Protein AF-0000000076989583 (afdb_homodimer)

Nearest PDB structures (foldseek):
  3bf4-assembly1_B  TM=9.102E-01  e=9.962E-09  Cupriavidus pinatubonensis JMP134
  2ftr-assembly1_B  TM=7.977E-01  e=2.263E-07  Halalkalibacterium halodurans C-125
  8ozo-assembly1_A  TM=7.013E-01  e=3.769E-04  Populus tremula
  1y0h-assembly1_B  TM=5.991E-01  e=1.168E-04  Mycobacterium tuberculosis
  3bn7-assembly1_A-2  TM=6.061E-01  e=2.240E-04  Caulobacter vibrioides CB15

Sequence (218 aa):
MSIAITMLFRNEADARYDLAYYANTHMSLAQQEWQKYGVTGWSVVKYGPGPDGAEPPFVFGSTVTWAEGSQVQTAFAGPEAARVFADVPNFSNKEPLFLYGEVVRREGVMSIAITMLFRNEADARYDLAYYANTHMSLAQQEWQKYGVTGWSVVKYGPGPDGAEPPFVFGSTVTWAEGSQVQTAFAGPEAARVFADVPNFSNKEPLFLYGEVVRREGV

Foldseek 3Di:
DKKKKKWFAFDDPPKFFDLCCCVPPLVVLVCVQQVVLFWDDKDKAADAADPVRDGDRTGIMMMIMGPDPVSVVVSCPDPSVVVSVVCQVVTIPDGTDIDMDDDPDDDDD/DKKKKKWFAFDDPPKFFDLCCCVPPLVVLVCVQQVVLFWPDKDKAADAADPVRDGDRTGIMMMIMGPDPVSVVVSCPDPSVVVSVVCQVVTIPDGTDIDMDDDPDDDDD

Structure (mmCIF, N/CA/C/O backbone):
data_AF-0000000076989583-model_v1
#
loop_
_entity.id
_entity.type
_entity.pdbx_description
1 polymer 'Uncharacterized protein'
#
loop_
_atom_site.group_PDB
_atom_site.id
_atom_site.type_symbol
_atom_site.label_atom_id
_atom_site.label_alt_id
_atom_site.label_comp_id
_atom_site.label_asym_id
_atom_site.label_entity_id
_atom_site.label_seq_id
_atom_site.pdbx_PDB_ins_code
_atom_site.Cartn_x
_atom_site.Cartn_y
_atom_site.Cartn_z
_atom_site.occupancy
_atom_site.B_iso_or_equiv
_atom_site.auth_seq_id
_atom_site.auth_comp_id
_atom_site.auth_asym_id
_atom_site.auth_atom_id
_atom_site.pdbx_PDB_model_num
ATOM 1 N N . MET A 1 1 ? -12.484 1.854 14.109 1 87.94 1 MET A N 1
ATOM 2 C CA . MET A 1 1 ? -11.938 1.241 12.906 1 87.94 1 MET A CA 1
ATOM 3 C C . MET A 1 1 ? -10.586 1.862 12.547 1 87.94 1 MET A C 1
ATOM 5 O O . MET A 1 1 ? -10.453 3.086 12.523 1 87.94 1 MET A O 1
ATOM 9 N N . SER A 1 2 ? -9.609 0.957 12.234 1 95.5 2 SER A N 1
ATOM 10 C CA . SER A 1 2 ? -8.312 1.515 11.883 1 95.5 2 SER A C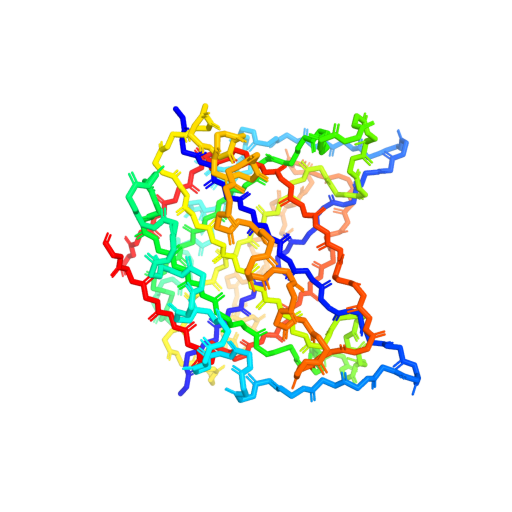A 1
ATOM 11 C C . SER A 1 2 ? -8.297 2.035 10.453 1 95.5 2 SER A C 1
ATOM 13 O O . SER A 1 2 ? -9.039 1.541 9.602 1 95.5 2 SER A O 1
ATOM 15 N N . ILE A 1 3 ? -7.555 3.074 10.242 1 97.31 3 ILE A N 1
ATOM 16 C CA . ILE A 1 3 ? -7.473 3.719 8.93 1 97.31 3 ILE A CA 1
ATOM 17 C C . ILE A 1 3 ? -6.039 3.66 8.422 1 97.31 3 ILE A C 1
ATOM 19 O O . ILE A 1 3 ? -5.086 3.713 9.203 1 97.31 3 ILE A O 1
ATOM 23 N N . ALA A 1 4 ? -5.941 3.504 7.152 1 98.19 4 ALA A N 1
ATOM 24 C CA . ALA A 1 4 ? -4.66 3.635 6.465 1 98.19 4 ALA A CA 1
ATOM 25 C C . ALA A 1 4 ? -4.73 4.688 5.363 1 98.19 4 ALA A C 1
ATOM 27 O O . ALA A 1 4 ? -5.672 4.699 4.566 1 98.19 4 ALA A O 1
ATOM 28 N N . ILE A 1 5 ? -3.775 5.605 5.352 1 97.88 5 ILE A N 1
ATOM 29 C CA . ILE A 1 5 ? -3.594 6.535 4.242 1 97.88 5 ILE A CA 1
ATOM 30 C C . ILE A 1 5 ? -2.393 6.109 3.4 1 97.88 5 ILE A C 1
ATOM 32 O O . ILE A 1 5 ? -1.264 6.07 3.895 1 97.88 5 ILE A O 1
ATOM 36 N N . THR A 1 6 ? -2.662 5.762 2.193 1 98.81 6 THR A N 1
ATOM 37 C CA . THR A 1 6 ? -1.632 5.371 1.237 1 98.81 6 THR A CA 1
ATOM 38 C C . THR A 1 6 ? -1.308 6.527 0.292 1 98.81 6 THR A C 1
ATOM 40 O O . THR A 1 6 ? -2.213 7.156 -0.259 1 98.81 6 THR A O 1
ATOM 43 N N . MET A 1 7 ? -0.011 6.84 0.197 1 98.69 7 MET A N 1
ATOM 44 C CA . MET A 1 7 ? 0.494 7.828 -0.752 1 98.69 7 MET A CA 1
ATOM 45 C C . MET A 1 7 ? 1.299 7.156 -1.86 1 98.69 7 MET A C 1
ATOM 47 O O . MET A 1 7 ? 2.234 6.406 -1.585 1 98.69 7 MET A O 1
ATOM 51 N N . LEU A 1 8 ? 0.887 7.402 -3.113 1 98.88 8 LEU A N 1
ATOM 52 C CA . LEU A 1 8 ? 1.589 6.852 -4.266 1 98.88 8 LEU A CA 1
ATOM 53 C C . LEU A 1 8 ? 2.215 7.965 -5.105 1 98.88 8 LEU A C 1
ATOM 55 O O . LEU A 1 8 ? 1.525 8.898 -5.52 1 98.88 8 LEU A O 1
ATOM 59 N N . PHE A 1 9 ? 3.479 7.906 -5.344 1 98.88 9 PHE A N 1
ATOM 60 C CA . PHE A 1 9 ? 4.223 8.914 -6.086 1 98.88 9 PHE A CA 1
ATOM 61 C C . PHE A 1 9 ? 4.457 8.469 -7.527 1 98.88 9 PHE A C 1
ATOM 63 O O . PHE A 1 9 ? 5.145 7.473 -7.77 1 98.88 9 PHE A O 1
ATOM 70 N N . ARG A 1 10 ? 3.914 9.219 -8.422 1 98.75 10 ARG A N 1
ATOM 71 C CA . ARG A 1 10 ? 3.809 8.812 -9.812 1 98.75 10 ARG A CA 1
ATOM 72 C C . ARG A 1 10 ? 5.172 8.836 -10.5 1 98.75 10 ARG A C 1
ATOM 74 O O . ARG A 1 10 ? 6.012 9.688 -10.188 1 98.75 10 ARG A O 1
ATOM 81 N N . ASN A 1 11 ? 5.316 7.93 -11.469 1 98.5 11 ASN A N 1
ATOM 82 C CA . ASN A 1 11 ? 6.477 7.891 -12.352 1 98.5 11 ASN A CA 1
ATOM 83 C C . ASN A 1 11 ? 6.285 8.781 -13.578 1 98.5 11 ASN A C 1
ATOM 85 O O . ASN A 1 11 ? 5.887 8.305 -14.641 1 98.5 11 ASN A O 1
ATOM 89 N N . GLU A 1 12 ? 6.516 10.047 -13.359 1 97.88 12 GLU A N 1
ATOM 90 C CA . GLU A 1 12 ? 6.359 11.039 -14.414 1 97.88 12 GLU A CA 1
ATOM 91 C C . GLU A 1 12 ? 7.711 11.578 -14.867 1 97.88 12 GLU A C 1
ATOM 93 O O . GLU A 1 12 ? 8.648 11.656 -14.07 1 97.88 12 GLU A O 1
ATOM 98 N N . ALA A 1 13 ? 7.82 11.984 -16.109 1 96.88 13 ALA A N 1
ATOM 99 C CA . ALA A 1 13 ? 9.086 12.359 -16.734 1 96.88 13 ALA A CA 1
ATOM 100 C C . ALA A 1 13 ? 9.734 13.531 -16.016 1 96.88 13 ALA A C 1
ATOM 102 O O . ALA A 1 13 ? 10.961 13.594 -15.891 1 96.88 13 ALA A O 1
ATOM 103 N N . ASP A 1 14 ? 8.984 14.438 -15.445 1 97.81 14 ASP A N 1
ATOM 104 C CA . ASP A 1 14 ? 9.539 15.648 -14.836 1 97.81 14 ASP A CA 1
ATOM 105 C C . ASP A 1 14 ? 9.492 15.562 -13.312 1 97.81 14 ASP A C 1
ATOM 107 O O . ASP A 1 14 ? 9.758 16.547 -12.625 1 97.81 14 ASP A O 1
ATOM 111 N N . ALA A 1 15 ? 9.203 14.391 -12.773 1 98.38 15 ALA A N 1
ATOM 112 C CA . ALA A 1 15 ? 9.117 14.234 -11.328 1 98.38 15 ALA A CA 1
ATOM 113 C C . ALA A 1 15 ? 10.508 14.125 -10.711 1 98.38 15 ALA A C 1
ATOM 115 O O . ALA A 1 15 ? 11.391 13.469 -11.266 1 98.38 15 ALA A O 1
ATOM 116 N N . ARG A 1 16 ? 10.727 14.789 -9.641 1 98.31 16 ARG A N 1
ATOM 117 C CA . ARG A 1 16 ? 11.938 14.727 -8.82 1 98.31 16 ARG A CA 1
ATOM 118 C C . ARG A 1 16 ? 11.602 14.305 -7.395 1 98.31 16 ARG A C 1
ATOM 120 O O . ARG A 1 16 ? 10.82 14.977 -6.715 1 98.31 16 ARG A O 1
ATO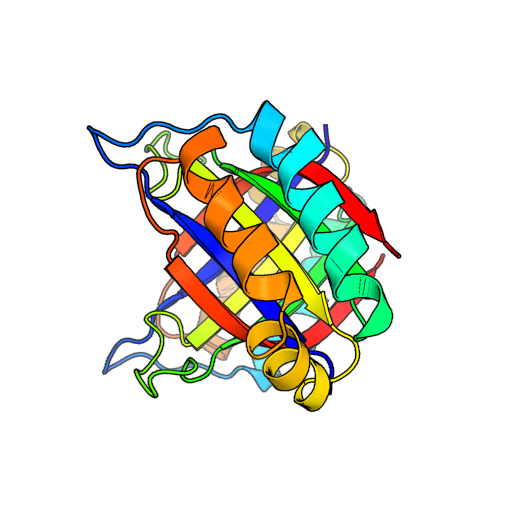M 127 N N . TYR A 1 17 ? 12.25 13.195 -7.008 1 98.81 17 TYR A N 1
ATOM 128 C CA . TYR A 1 17 ? 12.016 12.68 -5.664 1 98.81 17 TYR A CA 1
ATOM 129 C C . TYR A 1 17 ? 13.328 12.461 -4.926 1 98.81 17 TYR A C 1
ATOM 131 O O . TYR A 1 17 ? 14.305 11.977 -5.512 1 98.81 17 TYR A O 1
ATOM 139 N N . ASP A 1 18 ? 13.375 12.789 -3.752 1 98.88 18 ASP A N 1
ATOM 140 C CA . ASP A 1 18 ? 14.43 12.391 -2.828 1 98.88 18 ASP A CA 1
ATOM 141 C C . ASP A 1 18 ? 13.922 11.367 -1.82 1 98.88 18 ASP A C 1
ATOM 143 O O . ASP A 1 18 ? 13.531 11.719 -0.706 1 98.88 18 ASP A O 1
ATOM 147 N N . LEU A 1 19 ? 14.008 10.117 -2.176 1 98.81 19 LEU A N 1
ATOM 148 C CA . LEU A 1 19 ? 13.43 9.023 -1.399 1 98.81 19 LEU A CA 1
ATOM 149 C C . LEU A 1 19 ? 14.109 8.898 -0.042 1 98.81 19 LEU A C 1
ATOM 151 O O . LEU A 1 19 ? 13.461 8.617 0.964 1 98.81 19 LEU A O 1
ATOM 155 N N . ALA A 1 20 ? 15.414 9.039 -0.045 1 98.75 20 ALA A N 1
ATOM 156 C CA . ALA A 1 20 ? 16.141 8.961 1.222 1 98.75 20 ALA A CA 1
ATOM 157 C C . ALA A 1 20 ? 15.648 10.023 2.199 1 98.75 20 ALA A C 1
ATOM 159 O O . ALA A 1 20 ?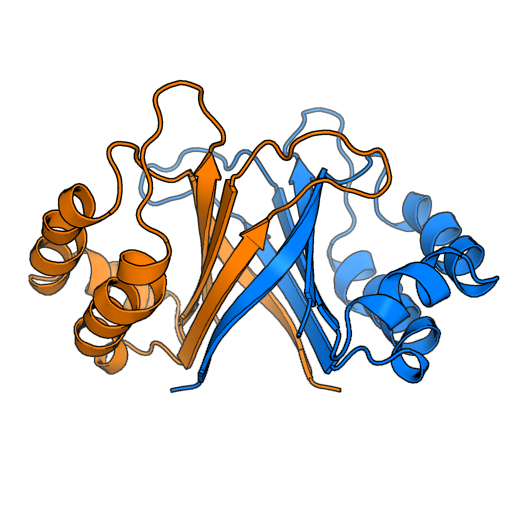 15.422 9.734 3.377 1 98.75 20 ALA A O 1
ATOM 160 N N . TYR A 1 21 ? 15.469 11.273 1.739 1 98.94 21 TYR A N 1
ATOM 161 C CA . TYR A 1 21 ? 14.93 12.336 2.586 1 98.94 21 TYR A CA 1
ATOM 162 C C . TYR A 1 21 ? 13.523 12.008 3.051 1 98.94 21 TYR A C 1
ATOM 164 O O . TYR A 1 21 ? 13.18 12.195 4.219 1 98.94 21 TYR A O 1
ATOM 172 N N . TYR A 1 22 ? 12.711 11.539 2.104 1 98.94 22 TYR A N 1
ATOM 173 C CA . TYR A 1 22 ? 11.336 11.188 2.445 1 98.94 22 TYR A CA 1
ATOM 174 C C . TYR A 1 22 ? 11.305 10.156 3.572 1 98.94 22 TYR A C 1
ATOM 176 O O . TYR A 1 22 ? 10.656 10.375 4.598 1 98.94 22 TYR A O 1
ATOM 184 N N . ALA A 1 23 ? 12.039 9.078 3.465 1 98.75 23 ALA A N 1
ATOM 185 C CA . ALA A 1 23 ? 11.977 7.934 4.371 1 98.75 23 ALA A CA 1
ATOM 186 C C . ALA A 1 23 ? 12.617 8.266 5.715 1 98.75 23 ALA A C 1
ATOM 188 O O . ALA A 1 23 ? 12.117 7.855 6.766 1 98.75 23 ALA A O 1
ATOM 189 N N . ASN A 1 24 ? 13.703 9.023 5.652 1 98.5 24 ASN A N 1
ATOM 190 C CA . ASN A 1 24 ? 14.5 9.164 6.867 1 98.5 24 ASN A CA 1
ATOM 191 C C . ASN A 1 24 ? 14.18 10.469 7.598 1 98.5 24 ASN A C 1
ATOM 193 O O . ASN A 1 24 ? 14.492 10.609 8.781 1 98.5 24 ASN A O 1
ATOM 197 N N . THR A 1 25 ? 13.57 11.469 6.922 1 98.69 25 THR A N 1
ATOM 198 C CA . THR A 1 25 ? 13.32 12.766 7.539 1 98.69 25 THR A CA 1
ATOM 199 C C . THR A 1 25 ? 11.836 13.094 7.527 1 98.69 25 THR A C 1
ATOM 201 O O . THR A 1 25 ? 11.234 13.305 8.586 1 98.69 25 THR A O 1
ATOM 204 N N . HIS A 1 26 ? 11.195 13.117 6.344 1 98.69 26 HIS A N 1
ATOM 205 C CA . HIS A 1 26 ? 9.805 13.547 6.23 1 98.69 26 HIS A CA 1
ATOM 206 C C . HIS A 1 26 ? 8.883 12.641 7.035 1 98.69 26 HIS A C 1
ATOM 208 O O . HIS A 1 26 ? 8.016 13.125 7.766 1 98.69 26 HIS A O 1
ATOM 214 N N . MET A 1 27 ? 9.094 11.312 6.902 1 98.44 27 MET A N 1
ATOM 215 C CA . MET A 1 27 ? 8.211 10.391 7.605 1 98.44 27 MET A CA 1
ATOM 216 C C . MET A 1 27 ? 8.422 10.469 9.109 1 98.44 27 MET A C 1
ATOM 218 O O . MET A 1 27 ? 7.48 10.312 9.891 1 98.44 27 MET A O 1
ATOM 222 N N . SER A 1 28 ? 9.656 10.703 9.547 1 97.81 28 SER A N 1
ATOM 223 C CA . SER A 1 28 ? 9.922 10.922 10.969 1 97.81 28 SER A CA 1
ATOM 224 C C . SER A 1 28 ? 9.242 12.195 11.461 1 97.81 28 SER A C 1
ATOM 226 O O . SER A 1 28 ? 8.695 12.227 12.57 1 97.81 28 SER A O 1
ATOM 228 N N . LEU A 1 29 ? 9.289 13.234 10.711 1 98 29 LEU A N 1
ATOM 229 C CA . LEU A 1 29 ? 8.586 14.477 11.016 1 98 29 LEU A CA 1
ATOM 230 C C . LEU A 1 29 ? 7.09 14.234 11.156 1 98 29 LEU A C 1
ATOM 232 O O . LEU A 1 29 ? 6.473 14.664 12.133 1 98 29 LEU A O 1
ATOM 236 N N . ALA A 1 30 ? 6.453 13.523 10.172 1 97.5 30 ALA A N 1
ATOM 237 C CA . ALA A 1 30 ? 5.023 13.227 10.203 1 97.5 30 ALA A CA 1
ATOM 238 C C . ALA A 1 30 ? 4.656 12.438 11.461 1 97.5 30 ALA A C 1
ATOM 240 O O . ALA A 1 30 ? 3.67 12.758 12.125 1 97.5 30 ALA A O 1
ATOM 241 N N . GLN A 1 31 ? 5.473 11.43 11.75 1 97 31 GLN A N 1
ATOM 242 C CA . GLN A 1 31 ? 5.242 10.641 12.953 1 97 31 GLN A CA 1
ATOM 243 C C . GLN A 1 31 ? 5.281 11.523 14.203 1 97 31 GLN A C 1
ATOM 245 O O . GLN A 1 31 ? 4.387 11.445 15.047 1 97 31 GLN A O 1
ATOM 250 N N . GLN A 1 32 ? 6.289 12.32 14.344 1 96.25 32 GLN A N 1
ATOM 251 C CA . GLN A 1 32 ? 6.449 13.188 15.508 1 96.25 32 GLN A CA 1
ATOM 252 C C . GLN A 1 32 ? 5.234 14.094 15.688 1 96.25 32 GLN A C 1
ATOM 254 O O . GLN A 1 32 ? 4.762 14.289 16.812 1 96.25 32 GLN A O 1
ATOM 259 N N . GLU A 1 33 ? 4.727 14.609 14.641 1 95.81 33 GLU A N 1
ATOM 260 C CA . GLU A 1 33 ? 3.631 15.578 14.695 1 95.81 33 GLU A CA 1
ATOM 261 C C . GLU A 1 33 ? 2.295 14.883 14.93 1 95.81 33 GLU A C 1
ATOM 263 O O . GLU A 1 33 ? 1.413 15.422 15.594 1 95.81 33 GLU A O 1
ATOM 268 N N . TRP A 1 34 ? 2.158 13.609 14.461 1 96 34 TRP A N 1
ATOM 269 C CA . TRP A 1 34 ? 0.808 13.062 14.391 1 96 34 TRP A CA 1
ATOM 270 C C . TRP A 1 34 ? 0.66 11.852 15.305 1 96 34 TRP A C 1
ATOM 272 O O . TRP A 1 34 ? -0.441 11.32 15.469 1 96 34 TRP A O 1
ATOM 282 N N . GLN A 1 35 ? 1.676 11.391 15.922 1 95.75 35 GLN A N 1
ATOM 283 C CA . GLN A 1 35 ? 1.573 10.234 16.797 1 95.75 35 GLN A CA 1
ATOM 284 C C . GLN A 1 35 ? 0.55 10.469 17.906 1 95.75 35 GLN A C 1
ATOM 286 O O . GLN A 1 35 ? -0.153 9.547 18.328 1 95.75 35 GLN A O 1
ATOM 291 N N . LYS A 1 36 ? 0.449 11.641 18.422 1 95.25 36 LYS A N 1
ATOM 292 C CA . LYS A 1 36 ? -0.489 11.969 19.484 1 95.25 36 LYS A CA 1
ATOM 293 C C . LYS A 1 36 ? -1.933 11.789 19.031 1 95.25 36 LYS A C 1
ATOM 295 O O . LYS A 1 36 ? -2.85 11.734 19.844 1 95.25 36 LYS A O 1
ATOM 300 N N . TYR A 1 37 ? -2.152 11.758 17.75 1 95.19 37 TYR A N 1
ATOM 301 C CA . TYR A 1 37 ? -3.49 11.562 17.203 1 95.19 37 TYR A CA 1
ATOM 302 C C . TYR A 1 37 ? -3.736 10.102 16.859 1 95.19 37 TYR A C 1
ATOM 304 O O . TYR A 1 37 ? -4.738 9.773 16.219 1 95.19 37 TYR A O 1
ATOM 312 N N . GLY A 1 38 ? -2.758 9.258 17.156 1 96.12 38 GLY A N 1
ATOM 313 C CA . GLY A 1 38 ? -3.068 7.84 17.078 1 96.12 38 GLY A CA 1
ATOM 314 C C . GLY A 1 38 ? -2.379 7.141 15.93 1 96.12 38 GLY A C 1
ATOM 315 O O . GLY A 1 38 ? -2.838 6.094 15.461 1 96.12 38 GLY A O 1
ATOM 316 N N . VAL A 1 39 ? -1.345 7.695 15.344 1 97.25 39 VAL A N 1
ATOM 317 C CA . VAL A 1 39 ? -0.538 6.949 14.383 1 97.25 39 VAL A CA 1
ATOM 318 C C . VAL A 1 39 ? 0.032 5.695 15.047 1 97.25 39 VAL A C 1
ATOM 320 O O . VAL A 1 39 ? 0.632 5.777 16.125 1 97.25 39 VAL A O 1
ATOM 323 N N . THR A 1 40 ? -0.156 4.559 14.367 1 97.31 40 THR A N 1
ATOM 324 C CA . THR A 1 40 ? 0.296 3.307 14.961 1 97.31 40 THR A CA 1
ATOM 325 C C . THR A 1 40 ? 1.458 2.717 14.164 1 97.31 40 THR A C 1
ATOM 327 O O . THR A 1 40 ? 2.115 1.778 14.617 1 97.31 40 THR A O 1
ATOM 330 N N . GLY A 1 41 ? 1.785 3.24 12.961 1 97.44 41 GLY A N 1
ATOM 331 C CA . GLY A 1 41 ? 2.908 2.777 12.164 1 97.44 41 GLY A CA 1
ATOM 332 C C . GLY A 1 41 ? 2.906 3.334 10.75 1 97.44 41 GLY A C 1
ATOM 333 O O . GLY A 1 41 ? 1.937 3.969 10.336 1 97.44 41 GLY A O 1
ATOM 334 N N . TRP A 1 42 ? 4.043 3.125 10.102 1 98.5 42 TRP A N 1
ATOM 335 C CA . TRP A 1 42 ? 4.16 3.559 8.711 1 98.5 42 TRP A CA 1
ATOM 336 C C . TRP A 1 42 ? 5.25 2.77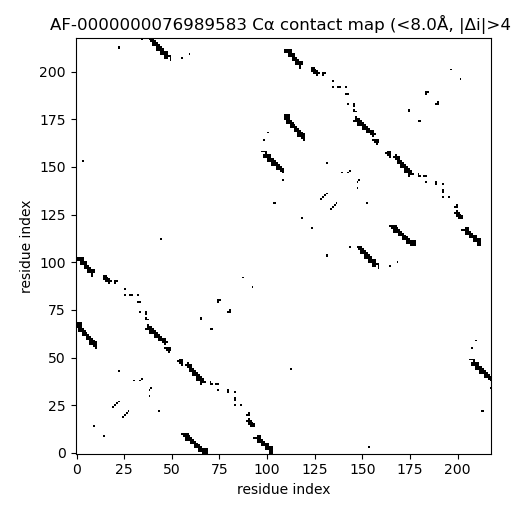 7.988 1 98.5 42 TRP A C 1
ATOM 338 O O . TRP A 1 42 ? 6.066 2.104 8.625 1 98.5 42 TRP A O 1
ATOM 348 N N . SER A 1 43 ? 5.164 2.754 6.668 1 98.69 43 SER A N 1
ATOM 349 C CA . SER A 1 43 ? 6.152 2.092 5.828 1 98.69 43 SER A CA 1
ATOM 350 C C . SER A 1 43 ? 6.402 2.877 4.543 1 98.69 43 SER A C 1
ATOM 352 O O . SER A 1 43 ? 5.574 3.695 4.141 1 98.69 43 SER A O 1
ATOM 354 N N . VAL A 1 44 ? 7.566 2.713 3.945 1 98.88 44 VAL A N 1
ATOM 355 C CA . VAL A 1 44 ? 7.973 3.246 2.65 1 98.88 44 VAL A CA 1
ATOM 356 C C . VAL A 1 44 ? 8.461 2.109 1.756 1 98.88 44 VAL A C 1
ATOM 358 O O . VAL A 1 44 ? 9.32 1.317 2.162 1 98.88 44 VAL A O 1
ATOM 361 N N . VAL A 1 45 ? 7.891 2.055 0.596 1 98.88 45 VAL A N 1
ATOM 362 C CA . VAL A 1 45 ? 8.234 1.02 -0.374 1 98.88 45 VAL A CA 1
ATOM 363 C C . VAL A 1 45 ? 8.711 1.665 -1.673 1 98.88 45 VAL A C 1
ATOM 365 O O . VAL A 1 45 ? 8.023 2.527 -2.232 1 98.88 45 VAL A O 1
ATOM 368 N N . LYS A 1 46 ? 9.938 1.297 -2.115 1 98.81 46 LYS A N 1
ATOM 369 C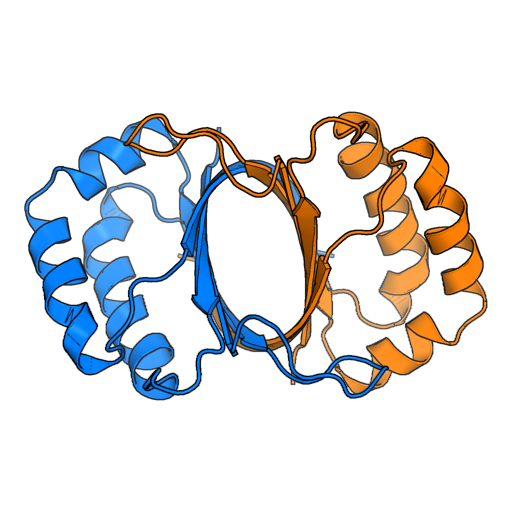 CA . LYS A 1 46 ? 10.438 1.701 -3.426 1 98.81 46 LYS A CA 1
ATOM 370 C C . LYS A 1 46 ? 10.055 0.685 -4.5 1 98.81 46 LYS A C 1
ATOM 372 O O . LYS A 1 46 ? 10.469 -0.476 -4.434 1 98.81 46 LYS A O 1
ATOM 377 N N . TYR A 1 47 ? 9.305 1.192 -5.539 1 98.69 47 TYR A N 1
ATOM 378 C CA . TYR A 1 47 ? 8.852 0.276 -6.578 1 98.69 47 TYR A CA 1
ATOM 379 C C . TYR A 1 47 ? 9.875 0.171 -7.699 1 98.69 47 TYR A C 1
ATOM 381 O O . TYR A 1 47 ? 10.578 1.141 -8.008 1 98.69 47 TYR A O 1
ATOM 389 N N . GLY A 1 48 ? 10.031 -0.999 -8.219 1 97.06 48 GLY A N 1
ATOM 390 C CA . GLY A 1 48 ? 10.836 -1.281 -9.391 1 97.06 48 GLY A CA 1
ATOM 391 C C . GLY A 1 48 ? 10.102 -2.08 -10.453 1 97.06 48 GLY A C 1
ATOM 392 O O . GLY A 1 48 ? 8.898 -2.312 -10.328 1 97.06 48 GLY A O 1
ATOM 393 N N . PRO A 1 49 ? 10.797 -2.344 -11.594 1 94.69 49 PRO A N 1
ATOM 394 C CA . PRO A 1 49 ? 10.148 -3.129 -12.641 1 94.69 49 PRO A CA 1
ATOM 395 C C . PRO A 1 49 ? 9.602 -4.457 -12.133 1 94.69 49 PRO A C 1
ATOM 397 O O . PRO A 1 49 ? 10.203 -5.086 -11.258 1 94.69 49 PRO A O 1
ATOM 400 N N . GLY A 1 50 ? 8.391 -4.84 -12.68 1 87.94 50 GLY A N 1
ATOM 401 C CA . GLY A 1 50 ? 7.848 -6.156 -12.391 1 87.94 50 GLY A CA 1
ATOM 402 C C . GLY A 1 50 ? 8.531 -7.266 -13.172 1 87.94 50 GLY A C 1
ATOM 403 O O . GLY A 1 50 ? 9.578 -7.051 -13.781 1 87.94 50 GLY A O 1
ATOM 404 N N . PRO A 1 51 ? 7.934 -8.445 -13.062 1 84 51 PRO A N 1
ATOM 405 C CA . PRO A 1 51 ? 8.508 -9.602 -13.758 1 84 51 PRO A CA 1
ATOM 406 C C . PRO A 1 51 ? 8.617 -9.375 -15.266 1 84 51 PRO A C 1
ATOM 408 O O . PRO A 1 51 ? 9.477 -9.969 -15.922 1 84 51 PRO A O 1
ATOM 411 N N . ASP A 1 52 ? 7.805 -8.477 -15.82 1 87.56 52 ASP A N 1
ATOM 412 C CA . ASP A 1 52 ? 7.793 -8.219 -17.266 1 87.56 52 ASP A CA 1
ATOM 413 C C . ASP A 1 52 ? 8.828 -7.168 -17.641 1 87.56 52 ASP A C 1
ATOM 415 O O . ASP A 1 52 ? 9.023 -6.879 -18.828 1 87.56 52 ASP A O 1
ATOM 419 N N . GLY A 1 53 ? 9.406 -6.613 -16.719 1 92.5 53 GLY A N 1
ATOM 420 C CA . GLY A 1 53 ? 10.461 -5.641 -16.953 1 92.5 53 GLY A CA 1
ATOM 421 C C . GLY A 1 53 ? 9.938 -4.234 -17.172 1 92.5 53 GLY A C 1
ATOM 422 O O . GLY A 1 53 ? 10.711 -3.287 -17.297 1 92.5 53 GLY A O 1
ATOM 423 N N . ALA A 1 54 ? 8.641 -4.098 -17.172 1 93.12 54 ALA A N 1
ATOM 424 C CA . ALA A 1 54 ? 8.055 -2.781 -17.422 1 93.12 54 ALA A CA 1
ATOM 425 C C . ALA A 1 54 ? 8.258 -1.858 -16.219 1 93.12 54 ALA A C 1
ATOM 427 O O . ALA A 1 54 ? 8.195 -2.301 -15.078 1 93.12 54 ALA A O 1
ATOM 428 N N . GLU A 1 55 ? 8.469 -0.534 -16.547 1 95.5 55 GLU A N 1
ATOM 429 C CA . GLU A 1 55 ? 8.57 0.444 -15.469 1 95.5 55 GLU A CA 1
ATOM 430 C C . GLU A 1 55 ? 7.25 0.584 -14.719 1 95.5 55 GLU A C 1
ATOM 432 O O . GLU A 1 55 ? 6.18 0.593 -15.328 1 95.5 55 GLU A O 1
ATOM 437 N N . PRO A 1 56 ? 7.34 0.738 -13.453 1 97.56 56 PRO A N 1
ATOM 438 C CA . PRO A 1 56 ? 6.109 0.907 -12.68 1 97.56 56 PRO A CA 1
ATOM 439 C C . PRO A 1 56 ? 5.488 2.293 -12.852 1 97.56 56 PRO A C 1
ATOM 441 O O . PRO A 1 56 ? 6.211 3.279 -13.016 1 97.56 56 PRO A O 1
ATOM 444 N N . PRO A 1 57 ? 4.191 2.393 -12.781 1 98.19 57 PRO A N 1
ATOM 445 C CA . PRO A 1 57 ? 3.533 3.697 -12.883 1 98.19 57 PRO A CA 1
ATOM 446 C C . PRO A 1 57 ? 3.781 4.582 -11.664 1 98.19 57 PRO A C 1
ATOM 448 O O . PRO A 1 57 ? 3.516 5.785 -11.703 1 98.19 57 PRO A O 1
ATOM 451 N N . PHE A 1 58 ? 4.223 4.062 -10.594 1 98.81 58 PHE A N 1
ATOM 452 C CA . PHE A 1 58 ? 4.625 4.766 -9.383 1 98.81 58 PHE A CA 1
ATOM 453 C C . PHE A 1 58 ? 6.066 4.426 -9.016 1 98.81 58 PHE A C 1
ATOM 455 O O . PHE A 1 58 ? 6.492 3.277 -9.148 1 98.81 58 PHE A O 1
ATOM 462 N N . VAL A 1 59 ? 6.781 5.371 -8.508 1 98.5 59 VAL A N 1
ATOM 463 C CA . VAL A 1 59 ? 8.188 5.152 -8.211 1 98.5 59 VAL A CA 1
ATOM 464 C C . VAL A 1 59 ? 8.336 4.648 -6.773 1 98.5 59 VAL A C 1
ATOM 466 O O . VAL A 1 59 ? 9.242 3.861 -6.477 1 98.5 59 VAL A O 1
ATOM 469 N N . PHE A 1 60 ? 7.535 5.168 -5.871 1 98.88 60 PHE A N 1
ATOM 470 C CA . PHE A 1 60 ? 7.48 4.656 -4.504 1 98.88 60 PHE A CA 1
ATOM 471 C C . PHE A 1 60 ? 6.129 4.949 -3.871 1 98.88 60 PHE A C 1
ATOM 473 O O . PHE A 1 60 ? 5.316 5.684 -4.441 1 98.88 60 PHE A O 1
ATOM 480 N N . GLY A 1 61 ? 5.844 4.293 -2.811 1 98.88 61 GLY A N 1
ATOM 481 C CA . GLY A 1 61 ? 4.648 4.5 -2.012 1 98.88 61 GLY A CA 1
ATOM 482 C C . GLY A 1 61 ? 4.91 4.453 -0.519 1 98.88 61 GLY A C 1
ATOM 483 O O . GLY A 1 61 ? 5.969 3.988 -0.084 1 98.88 61 GLY A O 1
ATOM 484 N N . SER A 1 62 ? 3.973 4.934 0.177 1 98.88 62 SER A N 1
ATOM 485 C CA . SER A 1 62 ? 4.02 4.949 1.636 1 98.88 62 SER A CA 1
ATOM 486 C C . SER A 1 62 ? 2.627 4.77 2.234 1 98.88 62 SER A C 1
ATOM 488 O O . SER A 1 62 ? 1.637 5.238 1.672 1 98.88 62 SER A O 1
ATOM 490 N N . THR A 1 63 ? 2.576 4.094 3.33 1 98.81 63 THR A N 1
ATOM 491 C CA . THR A 1 63 ? 1.331 3.902 4.066 1 98.81 63 THR A CA 1
ATOM 492 C C . THR A 1 63 ? 1.498 4.309 5.527 1 98.81 63 THR A C 1
ATOM 494 O O . THR A 1 63 ? 2.475 3.928 6.176 1 98.81 63 THR A O 1
ATOM 497 N N . VAL A 1 64 ? 0.616 5.129 6.012 1 98.31 64 VAL A N 1
ATOM 498 C CA . VAL A 1 64 ? 0.53 5.484 7.422 1 98.31 64 VAL A CA 1
ATOM 499 C C . VAL A 1 64 ? -0.756 4.918 8.023 1 98.31 64 VAL A C 1
ATOM 501 O O . VAL A 1 64 ? -1.842 5.113 7.469 1 98.31 64 VAL A O 1
ATOM 504 N N . THR A 1 65 ? -0.663 4.234 9.133 1 98.06 65 THR A N 1
ATOM 505 C CA . THR A 1 65 ? -1.818 3.623 9.781 1 98.06 65 THR A CA 1
ATOM 506 C C . THR A 1 65 ? -2.172 4.363 11.07 1 98.06 65 THR A C 1
ATOM 508 O O . THR A 1 65 ? -1.286 4.75 11.836 1 98.06 65 THR A O 1
ATOM 511 N N . TRP A 1 66 ? -3.445 4.566 11.25 1 97.38 66 TRP A N 1
ATOM 512 C CA . TRP A 1 66 ? -4.035 5.254 12.398 1 97.38 66 TRP A CA 1
ATOM 513 C C . TRP A 1 66 ? -5.004 4.34 13.1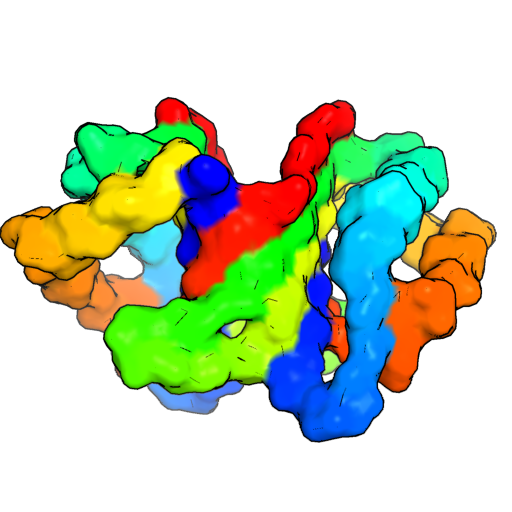41 1 97.38 66 TRP A C 1
ATOM 515 O O . TRP A 1 66 ? -5.781 3.611 12.516 1 97.38 66 TRP A O 1
ATOM 525 N N . ALA A 1 67 ? -5.02 4.48 14.461 1 95.88 67 ALA A N 1
ATOM 526 C CA . ALA A 1 67 ? -5.867 3.629 15.297 1 95.88 67 ALA A CA 1
ATOM 527 C C . ALA A 1 67 ? -7.344 3.961 15.102 1 95.88 67 ALA A C 1
ATOM 529 O O . ALA A 1 67 ? -8.195 3.068 15.109 1 95.88 67 ALA A O 1
ATOM 530 N N . GLU A 1 68 ? -7.645 5.262 14.945 1 93.25 68 GLU A N 1
ATOM 531 C CA . GLU A 1 68 ? -9.031 5.723 14.852 1 93.25 68 GLU A CA 1
ATOM 532 C C . GLU A 1 68 ? -9.203 6.738 13.727 1 93.25 68 GLU A C 1
ATOM 534 O O . GLU A 1 68 ? -8.484 7.742 13.68 1 93.25 68 GLU A O 1
ATOM 539 N N . GLY A 1 69 ? -10.25 6.551 12.898 1 90.5 69 GLY A N 1
ATOM 540 C CA . GLY A 1 69 ? -10.508 7.398 11.742 1 90.5 69 GLY A CA 1
ATOM 541 C C . GLY A 1 69 ? -10.844 8.828 12.117 1 90.5 69 GLY A C 1
ATOM 542 O O . GLY A 1 69 ? -10.445 9.766 11.422 1 90.5 69 GLY A O 1
ATOM 543 N N . SER A 1 70 ? -11.617 9.031 13.242 1 89.5 70 SER A N 1
ATOM 544 C CA . SER A 1 70 ? -12.031 10.359 13.664 1 89.5 70 SER A CA 1
ATOM 545 C C . SER A 1 70 ? -10.82 11.234 13.977 1 89.5 70 SER A C 1
ATOM 547 O O . SER A 1 70 ? -10.875 12.461 13.828 1 89.5 70 SER A O 1
ATOM 549 N N . GLN A 1 71 ? -9.68 10.648 14.32 1 91.19 71 GLN A N 1
ATOM 550 C CA . GLN A 1 71 ? -8.492 11.391 14.727 1 91.19 71 GLN A CA 1
ATOM 551 C C . GLN A 1 71 ? -7.707 11.875 13.508 1 91.19 71 GLN A C 1
ATOM 553 O O . GLN A 1 71 ? -6.957 12.852 13.602 1 91.19 71 GLN A O 1
ATOM 558 N N . VAL A 1 72 ? -7.918 11.289 12.375 1 91.5 72 VAL A N 1
ATOM 559 C CA . VAL A 1 72 ? -7.223 11.688 11.156 1 91.5 72 VAL A CA 1
ATOM 560 C C . VAL A 1 72 ? -7.676 13.086 10.734 1 91.5 72 VAL A C 1
ATOM 562 O O . VAL A 1 72 ? -6.848 13.945 10.43 1 91.5 72 VAL A O 1
ATOM 565 N N . GLN A 1 73 ? -8.969 13.289 10.727 1 88.12 73 GLN A N 1
ATOM 566 C CA . GLN A 1 73 ? -9.492 14.602 10.359 1 88.12 73 GLN A CA 1
ATOM 567 C C . GLN A 1 73 ? -8.961 15.68 11.297 1 88.12 73 GLN A C 1
ATOM 569 O O . GLN A 1 73 ? -8.586 16.766 10.852 1 88.12 73 GLN A O 1
ATOM 574 N N . THR A 1 74 ? -8.953 15.398 12.594 1 91.31 74 THR A N 1
ATOM 575 C CA . THR A 1 74 ? -8.43 16.328 13.586 1 91.31 74 THR A CA 1
ATOM 576 C C . THR A 1 74 ? -6.961 16.641 13.312 1 91.31 74 THR A C 1
ATOM 578 O O . THR A 1 74 ? -6.547 17.797 13.367 1 91.31 74 THR A O 1
ATOM 581 N N . ALA A 1 75 ? -6.215 15.633 13.023 1 92.38 75 ALA A N 1
ATOM 582 C CA . ALA A 1 75 ? -4.789 15.797 12.75 1 92.38 75 ALA A CA 1
ATOM 583 C C . ALA A 1 75 ? -4.555 16.688 11.539 1 92.38 75 ALA A C 1
ATOM 585 O O . ALA A 1 75 ? -3.703 17.578 11.57 1 92.38 75 ALA A O 1
ATOM 586 N N . PHE A 1 76 ? -5.289 16.5 10.453 1 91.44 76 PHE A N 1
ATOM 587 C CA . PHE A 1 76 ? -5.086 17.203 9.195 1 91.44 76 PHE A CA 1
ATOM 588 C C . PHE A 1 76 ? -5.609 18.641 9.289 1 91.44 76 PHE A C 1
ATOM 590 O O . PHE A 1 76 ? -5.203 19.5 8.508 1 91.44 76 PHE A O 1
ATOM 597 N N . ALA A 1 77 ? -6.477 18.875 10.242 1 88.44 77 ALA A N 1
ATOM 598 C CA . ALA A 1 77 ? -7.027 20.219 10.445 1 88.44 77 ALA A CA 1
ATOM 599 C C . ALA A 1 77 ? -6.184 21.016 11.43 1 88.44 77 ALA A C 1
ATOM 601 O O . ALA A 1 77 ? -6.383 22.219 11.594 1 88.44 77 ALA A O 1
ATOM 602 N N . GLY A 1 78 ? -5.309 20.359 12.109 1 89.62 78 GLY A N 1
ATOM 603 C CA . GLY A 1 78 ? -4.512 21 13.141 1 89.62 78 GLY A CA 1
ATOM 604 C C . GLY A 1 78 ? -3.318 21.75 12.586 1 89.62 78 GLY A C 1
ATOM 605 O O . GLY A 1 78 ? -3.033 21.688 11.383 1 89.62 78 GLY A O 1
ATOM 606 N N . PRO A 1 79 ? -2.625 22.516 13.484 1 90.12 79 PRO A N 1
ATOM 607 C CA . PRO A 1 79 ? -1.481 23.344 13.086 1 90.12 79 PRO A CA 1
ATOM 608 C C . PRO A 1 79 ? -0.3 22.5 12.594 1 90.12 79 PRO A C 1
ATOM 610 O O . PRO A 1 79 ? 0.505 22.984 11.789 1 90.12 79 PRO A O 1
ATOM 613 N N . GLU A 1 80 ? -0.252 21.219 12.984 1 90.5 80 GLU A N 1
ATOM 614 C CA . GLU A 1 80 ? 0.864 20.359 12.617 1 90.5 80 GLU A CA 1
ATOM 615 C C . GLU A 1 80 ? 0.852 20.062 11.117 1 90.5 80 GLU A C 1
ATOM 617 O O . GLU A 1 80 ? 1.905 19.828 10.523 1 90.5 80 GLU A O 1
ATOM 622 N N . ALA A 1 81 ? -0.307 20.047 10.539 1 91.5 81 ALA A N 1
ATOM 623 C CA . ALA A 1 81 ? -0.453 19.703 9.125 1 91.5 81 ALA A CA 1
ATOM 624 C C . ALA A 1 81 ? 0.314 20.672 8.234 1 91.5 81 ALA A C 1
ATOM 626 O O . ALA A 1 81 ? 0.977 20.266 7.281 1 91.5 81 ALA A O 1
ATOM 627 N N . ALA A 1 82 ? 0.19 21.922 8.586 1 93.38 82 ALA A N 1
ATOM 628 C CA . ALA A 1 82 ? 0.894 22.938 7.805 1 93.38 82 ALA A CA 1
ATOM 629 C C . ALA A 1 82 ? 2.395 22.672 7.777 1 93.38 82 ALA A C 1
ATOM 631 O O . ALA A 1 82 ? 3.039 22.797 6.734 1 93.38 82 ALA A O 1
ATOM 632 N N . ARG A 1 83 ? 2.971 22.281 8.922 1 94.69 83 ARG A N 1
ATOM 633 C CA . ARG A 1 83 ? 4.398 22 9.023 1 94.69 83 ARG A CA 1
ATOM 634 C C . ARG A 1 83 ? 4.777 20.797 8.164 1 94.69 83 ARG A C 1
ATOM 636 O O . ARG A 1 83 ? 5.777 20.828 7.445 1 94.69 83 ARG A O 1
ATOM 643 N N . VAL A 1 84 ? 3.99 19.75 8.227 1 96.69 84 VAL A N 1
ATOM 644 C CA . VAL A 1 84 ? 4.254 18.531 7.477 1 96.69 84 VAL A CA 1
ATOM 645 C C . VAL A 1 84 ? 4.152 18.812 5.977 1 96.69 84 VAL A C 1
ATOM 647 O O . VAL A 1 84 ? 5.02 18.406 5.203 1 96.69 84 VAL A O 1
ATOM 650 N N . PHE A 1 85 ? 3.154 19.531 5.539 1 95.62 85 PHE A N 1
ATOM 651 C CA . PHE A 1 85 ? 2.934 19.781 4.121 1 95.62 85 PHE A CA 1
ATOM 652 C C . PHE A 1 85 ? 3.963 20.766 3.582 1 95.62 85 PHE A C 1
ATOM 654 O O . PHE A 1 85 ? 4.363 20.688 2.42 1 95.62 85 PHE A O 1
ATOM 661 N N . ALA A 1 86 ? 4.449 21.734 4.398 1 96.62 86 ALA A N 1
ATOM 662 C CA . ALA A 1 86 ? 5.465 22.703 3.99 1 96.62 86 ALA A CA 1
ATOM 663 C C . ALA A 1 86 ? 6.801 22.016 3.717 1 96.62 86 ALA A C 1
ATOM 665 O O . ALA A 1 86 ? 7.695 22.609 3.109 1 96.62 86 ALA A O 1
ATOM 666 N N . ASP A 1 87 ? 6.941 20.812 4.176 1 98.19 87 ASP A N 1
ATOM 667 C CA . ASP A 1 87 ? 8.18 20.062 4.031 1 98.19 87 ASP A CA 1
ATOM 668 C C . ASP A 1 87 ? 8.25 19.375 2.666 1 98.19 87 ASP A C 1
ATOM 670 O O . ASP A 1 87 ? 9.305 18.875 2.27 1 98.19 87 ASP A O 1
ATOM 674 N N . VAL A 1 88 ? 7.176 19.344 1.827 1 98.19 88 VAL A N 1
ATOM 675 C CA . VAL A 1 88 ? 7.02 18.562 0.612 1 98.19 88 VAL A CA 1
ATOM 676 C C . VAL A 1 88 ? 8.047 19 -0.43 1 98.19 88 VAL A C 1
ATOM 678 O O . VAL A 1 88 ? 8.703 18.172 -1.055 1 98.19 88 VAL A O 1
ATOM 681 N N . PRO A 1 89 ? 8.375 20.328 -0.579 1 98.38 89 PRO A N 1
ATOM 682 C CA . PRO A 1 89 ? 9.328 20.734 -1.608 1 98.38 89 PRO A CA 1
ATOM 683 C C . PRO A 1 89 ? 10.734 20.203 -1.352 1 98.38 89 PRO A C 1
ATOM 685 O O . PRO A 1 89 ? 11.578 20.203 -2.256 1 98.38 89 PRO A O 1
ATOM 688 N N . ASN A 1 90 ? 11 19.734 -0.135 1 98.69 90 ASN A N 1
ATOM 689 C CA . ASN A 1 90 ? 12.328 19.203 0.189 1 98.69 90 ASN A CA 1
ATOM 690 C C . ASN A 1 90 ? 12.555 17.828 -0.442 1 98.69 90 ASN A C 1
ATOM 692 O O . ASN A 1 90 ? 13.695 17.359 -0.528 1 98.69 90 ASN A O 1
ATOM 696 N N . PHE A 1 91 ? 11.523 17.141 -0.9 1 98.81 91 PHE A N 1
ATOM 697 C CA . PHE A 1 91 ? 11.766 15.805 -1.42 1 98.81 91 PHE A CA 1
ATOM 698 C C . PHE A 1 91 ? 10.961 15.562 -2.691 1 98.81 91 PHE A C 1
ATOM 700 O O . PHE A 1 91 ? 11.164 14.57 -3.385 1 98.81 91 PHE A O 1
ATOM 707 N N . SER A 1 92 ? 10.008 16.453 -3.061 1 98.75 92 SER A N 1
ATOM 708 C CA . SER A 1 92 ? 9.156 16.172 -4.219 1 98.75 92 SER A CA 1
ATOM 709 C C . SER A 1 92 ? 8.703 17.469 -4.879 1 98.75 92 SER A C 1
ATOM 711 O O . SER A 1 92 ? 8.359 18.438 -4.195 1 98.75 92 SER A O 1
ATOM 713 N N . ASN A 1 93 ? 8.633 17.484 -6.191 1 98.75 93 ASN A N 1
ATOM 714 C CA . ASN A 1 93 ? 7.996 18.562 -6.938 1 98.75 93 ASN A CA 1
ATOM 715 C C . ASN A 1 93 ? 6.594 18.172 -7.395 1 98.75 93 ASN A C 1
ATOM 717 O O . ASN A 1 93 ? 5.996 18.859 -8.227 1 98.75 93 ASN A O 1
ATOM 721 N N . LYS A 1 94 ? 6.07 17.016 -6.984 1 98.19 94 LYS A N 1
ATOM 722 C CA . LYS A 1 94 ? 4.754 16.5 -7.34 1 98.19 94 LYS A CA 1
ATOM 723 C C . LYS A 1 94 ? 3.955 16.141 -6.09 1 98.19 94 LYS A C 1
ATOM 725 O O . LYS A 1 94 ? 4.527 15.695 -5.09 1 98.19 94 LYS A O 1
ATOM 730 N N . GLU A 1 95 ? 2.676 16.297 -6.184 1 96.44 95 GLU A N 1
ATOM 731 C CA . GLU A 1 95 ? 1.801 15.758 -5.152 1 96.44 95 GLU A CA 1
ATOM 732 C C . GLU A 1 95 ? 1.574 14.266 -5.352 1 96.44 95 GLU A C 1
ATOM 734 O O . GLU A 1 95 ? 1.382 13.805 -6.48 1 96.44 95 GLU A O 1
ATOM 739 N N . PRO A 1 96 ? 1.557 13.539 -4.254 1 97.94 96 PRO A N 1
ATOM 740 C CA . PRO A 1 96 ? 1.207 12.125 -4.418 1 97.94 96 PRO A CA 1
ATOM 741 C C . PRO A 1 96 ? -0.29 11.906 -4.629 1 97.94 96 PRO A C 1
ATOM 743 O O . PRO A 1 96 ? -1.086 12.828 -4.422 1 97.94 96 PRO A O 1
ATOM 746 N N . LEU A 1 97 ? -0.6 10.75 -5.207 1 97.81 97 LEU A N 1
ATOM 747 C CA . LEU A 1 97 ? -1.969 10.258 -5.109 1 97.81 97 LEU A CA 1
ATOM 748 C C . LEU A 1 97 ? -2.281 9.789 -3.691 1 97.81 97 LEU A C 1
ATOM 750 O O . LEU A 1 97 ? -1.609 8.906 -3.162 1 97.81 97 LEU A O 1
ATOM 754 N N . PHE A 1 98 ? -3.287 10.398 -3.076 1 97.44 98 PHE A N 1
ATOM 755 C CA . PHE A 1 98 ? -3.715 9.992 -1.741 1 97.44 98 PHE A CA 1
ATOM 756 C C . PHE A 1 98 ? -4.875 9.008 -1.819 1 97.44 98 PHE A C 1
ATOM 758 O O . PHE A 1 98 ? -5.863 9.258 -2.516 1 97.44 98 PHE A O 1
ATOM 765 N N . LEU A 1 99 ? -4.754 7.938 -1.096 1 98.25 99 LEU A N 1
ATOM 766 C CA . LEU A 1 99 ? -5.832 6.973 -0.897 1 98.25 99 LEU A CA 1
ATOM 767 C C . LEU A 1 99 ? -6.168 6.832 0.583 1 98.25 99 LEU A C 1
ATOM 769 O O . LEU A 1 99 ? -5.297 6.512 1.395 1 98.25 99 LEU A O 1
ATOM 773 N N . TYR A 1 100 ? -7.387 7.105 0.893 1 97 100 TYR A N 1
ATOM 774 C CA . TYR A 1 100 ? -7.891 6.98 2.258 1 97 100 TYR A CA 1
ATOM 775 C C . TYR A 1 100 ? -8.719 5.715 2.42 1 97 100 TYR A C 1
ATOM 777 O O . TYR A 1 100 ? -9.609 5.438 1.606 1 97 100 TYR A O 1
ATOM 785 N N . GLY A 1 101 ? -8.344 4.973 3.484 1 97.81 101 GLY A N 1
ATOM 786 C CA . GLY A 1 101 ? -9.109 3.736 3.52 1 97.81 101 GLY A CA 1
ATOM 787 C C . GLY A 1 101 ? -9.211 3.137 4.906 1 97.81 101 GLY A C 1
ATOM 788 O O . GLY A 1 101 ? -8.453 3.508 5.809 1 97.81 101 GLY A O 1
ATOM 789 N N . GLU A 1 102 ? -10.188 2.256 5.125 1 97.75 102 GLU A N 1
ATOM 790 C CA . GLU A 1 102 ? -10.336 1.41 6.305 1 97.75 102 GLU A CA 1
ATOM 791 C C . GLU A 1 102 ? -9.477 0.152 6.195 1 97.75 102 GLU A C 1
ATOM 793 O O . GLU A 1 102 ? -9.484 -0.52 5.164 1 97.75 102 GLU A O 1
ATOM 798 N N . VAL A 1 103 ? -8.711 -0.112 7.277 1 98.12 103 VAL A N 1
ATOM 799 C CA . VAL A 1 103 ? -8.023 -1.396 7.328 1 98.12 103 VAL A CA 1
ATOM 800 C C . VAL A 1 103 ? -9.031 -2.516 7.586 1 98.12 103 VAL A C 1
ATOM 802 O O . VAL A 1 103 ? -9.57 -2.629 8.688 1 98.12 103 VAL A O 1
ATOM 805 N N . VAL A 1 104 ? -9.234 -3.312 6.559 1 98.31 104 VAL A N 1
ATOM 806 C CA . VAL A 1 104 ? -10.234 -4.375 6.609 1 98.31 104 VAL A CA 1
ATOM 807 C C . VAL A 1 104 ? -9.672 -5.578 7.363 1 98.31 104 VAL A C 1
ATOM 809 O O . VAL A 1 104 ? -10.391 -6.223 8.133 1 98.31 104 VAL A O 1
ATOM 812 N N . ARG A 1 105 ? -8.508 -5.895 7.023 1 98.19 105 ARG A N 1
ATOM 813 C CA . ARG A 1 105 ? -7.812 -7.02 7.648 1 98.19 105 ARG A CA 1
ATOM 814 C C . ARG A 1 105 ? -6.301 -6.848 7.555 1 98.19 105 ARG A C 1
ATOM 816 O O . ARG A 1 105 ? -5.793 -6.277 6.59 1 98.19 105 ARG A O 1
ATOM 823 N N . ARG A 1 106 ? -5.617 -7.262 8.57 1 97.69 106 ARG A N 1
ATOM 824 C CA . ARG A 1 106 ? -4.16 -7.289 8.633 1 97.69 106 ARG A CA 1
ATOM 825 C C . ARG A 1 106 ? -3.662 -8.484 9.438 1 97.69 106 ARG A C 1
ATOM 827 O O . ARG A 1 106 ? -4.219 -8.805 10.484 1 97.69 106 ARG A O 1
ATOM 834 N N . GLU A 1 107 ? -2.598 -9.086 8.945 1 97.44 107 GLU A N 1
ATOM 835 C CA . GLU A 1 107 ? -2.014 -10.227 9.648 1 97.44 107 GLU A CA 1
ATOM 836 C C . GLU A 1 107 ? -0.49 -10.219 9.547 1 97.44 107 GLU A C 1
ATOM 838 O O . GLU A 1 107 ? 0.066 -9.875 8.5 1 97.44 107 GLU A O 1
ATOM 843 N N . GLY A 1 108 ? 0.117 -10.414 10.672 1 94.5 108 GLY A N 1
ATOM 844 C CA . GLY A 1 108 ? 1.523 -10.781 10.734 1 94.5 108 GLY A CA 1
ATOM 845 C C . GLY A 1 108 ? 1.744 -12.273 10.883 1 94.5 108 GLY A C 1
ATOM 846 O O . GLY A 1 108 ? 0.996 -12.953 11.586 1 94.5 108 GLY A O 1
ATOM 847 N N . VAL A 1 109 ? 2.717 -12.844 10.109 1 88.19 109 VAL A N 1
ATOM 848 C CA . VAL A 1 109 ? 2.869 -14.289 10.195 1 88.19 109 VAL A CA 1
ATOM 849 C C . VAL A 1 109 ? 4.309 -14.633 10.57 1 88.19 109 VAL A C 1
ATOM 851 O O . VAL A 1 109 ? 5.23 -13.867 10.297 1 88.19 109 VAL A O 1
ATOM 854 N N . MET B 1 1 ? 17.016 -8.141 1.759 1 88.25 1 MET B N 1
ATOM 855 C CA . MET B 1 1 ? 16.109 -6.996 1.659 1 88.25 1 MET B CA 1
ATOM 856 C C . MET B 1 1 ? 14.656 -7.453 1.635 1 88.25 1 MET B C 1
ATOM 858 O O . MET B 1 1 ? 14.305 -8.359 0.883 1 88.25 1 MET B O 1
ATOM 862 N N . SER B 1 2 ? 13.844 -6.758 2.471 1 95.56 2 SER B N 1
ATOM 863 C CA . SER B 1 2 ? 12.438 -7.164 2.477 1 95.56 2 SER B CA 1
ATOM 864 C C . SER B 1 2 ? 11.695 -6.59 1.277 1 95.56 2 SER B C 1
ATOM 866 O O . SER B 1 2 ? 12.047 -5.523 0.768 1 95.56 2 SER B O 1
ATOM 868 N N . ILE B 1 3 ? 10.75 -7.336 0.787 1 97.31 3 ILE B N 1
ATOM 869 C CA . ILE B 1 3 ? 9.977 -6.945 -0.386 1 97.31 3 ILE B CA 1
ATOM 870 C C . ILE B 1 3 ? 8.5 -6.824 -0.012 1 97.31 3 ILE B C 1
ATOM 872 O O . ILE B 1 3 ? 8.008 -7.551 0.856 1 97.31 3 ILE B O 1
ATOM 876 N N . ALA B 1 4 ? 7.883 -5.883 -0.617 1 98.19 4 ALA B N 1
ATOM 877 C CA . ALA B 1 4 ? 6.43 -5.75 -0.543 1 98.19 4 ALA B CA 1
ATOM 878 C C . ALA B 1 4 ? 5.809 -5.758 -1.937 1 98.19 4 ALA B C 1
ATOM 880 O O . ALA B 1 4 ? 6.273 -5.055 -2.836 1 98.19 4 ALA B O 1
ATOM 881 N N . ILE B 1 5 ? 4.793 -6.586 -2.135 1 97.81 5 ILE B N 1
ATOM 882 C CA . ILE B 1 5 ? 3.973 -6.551 -3.34 1 97.81 5 ILE B CA 1
ATOM 883 C C . ILE B 1 5 ? 2.625 -5.906 -3.025 1 97.81 5 ILE B C 1
ATOM 885 O O . ILE B 1 5 ? 1.859 -6.422 -2.207 1 97.81 5 ILE B O 1
ATOM 889 N N . THR B 1 6 ? 2.393 -4.797 -3.625 1 98.75 6 THR B N 1
ATOM 890 C CA . THR B 1 6 ? 1.136 -4.07 -3.479 1 98.75 6 THR B CA 1
ATOM 891 C C . THR B 1 6 ? 0.22 -4.328 -4.672 1 98.75 6 THR B C 1
ATOM 893 O O . THR B 1 6 ? 0.651 -4.23 -5.824 1 98.75 6 THR B O 1
ATOM 896 N N . MET B 1 7 ? -1.021 -4.734 -4.371 1 98.69 7 MET B N 1
ATOM 897 C CA . MET B 1 7 ? -2.066 -4.902 -5.375 1 98.69 7 MET B CA 1
ATOM 898 C C . MET B 1 7 ? -3.139 -3.83 -5.23 1 98.69 7 MET B C 1
ATOM 900 O O . MET B 1 7 ? -3.701 -3.65 -4.148 1 98.69 7 MET B O 1
ATOM 904 N N . LEU B 1 8 ? -3.375 -3.09 -6.328 1 98.88 8 LEU B N 1
ATOM 905 C CA . LEU B 1 8 ? -4.402 -2.053 -6.336 1 98.88 8 LEU B CA 1
ATOM 906 C C . LEU B 1 8 ? -5.527 -2.41 -7.297 1 98.88 8 LEU B C 1
ATOM 908 O O . LEU B 1 8 ? -5.281 -2.674 -8.477 1 98.88 8 LEU B O 1
ATOM 912 N N . PHE B 1 9 ? -6.734 -2.447 -6.844 1 98.88 9 PHE B N 1
ATOM 913 C CA . PHE B 1 9 ? -7.906 -2.812 -7.633 1 98.88 9 PHE B CA 1
ATOM 914 C C . PHE B 1 9 ? -8.664 -1.57 -8.086 1 98.88 9 PHE B C 1
ATOM 916 O O . PHE B 1 9 ? -9.188 -0.823 -7.262 1 98.88 9 PHE B O 1
ATOM 923 N N . ARG B 1 10 ? -8.719 -1.414 -9.359 1 98.75 10 ARG B N 1
ATOM 924 C CA . ARG B 1 10 ? -9.172 -0.167 -9.969 1 98.75 10 ARG B CA 1
ATOM 925 C C . ARG B 1 10 ? -10.68 0.017 -9.781 1 98.75 10 ARG B C 1
ATOM 927 O O . ARG B 1 10 ? -11.43 -0.958 -9.781 1 98.75 10 ARG B O 1
ATOM 934 N N . ASN B 1 11 ? -11.07 1.286 -9.695 1 98.5 11 ASN B N 1
ATOM 935 C CA . ASN B 1 11 ? -12.469 1.688 -9.68 1 98.5 11 ASN B CA 1
ATOM 936 C C . ASN B 1 11 ? -13.016 1.903 -11.086 1 98.5 11 ASN B C 1
ATOM 938 O O . ASN B 1 11 ? -13.055 3.035 -11.578 1 98.5 11 ASN B O 1
ATOM 942 N N . GLU B 1 12 ? -13.359 0.813 -11.695 1 97.88 12 GLU B N 1
ATOM 943 C CA . GLU B 1 12 ? -13.875 0.837 -13.062 1 97.88 12 GLU B CA 1
ATOM 944 C C . GLU B 1 12 ? -15.359 0.489 -13.094 1 97.88 12 GLU B C 1
ATOM 946 O O . GLU B 1 12 ? -15.844 -0.274 -12.25 1 97.88 12 GLU B O 1
ATOM 951 N N . ALA B 1 13 ? -16.094 1 -14.055 1 96.94 13 ALA B N 1
ATOM 952 C CA . ALA B 1 13 ? -17.547 0.914 -14.117 1 96.94 13 ALA B CA 1
ATOM 953 C C . ALA B 1 13 ? -18 -0.539 -14.18 1 96.94 13 ALA B C 1
ATOM 955 O O . ALA B 1 13 ? -19.031 -0.897 -13.594 1 96.94 13 ALA B O 1
ATOM 956 N N . ASP B 1 14 ? -17.266 -1.423 -14.781 1 97.81 14 ASP B N 1
ATOM 957 C CA . ASP B 1 14 ? -17.703 -2.801 -14.977 1 97.81 14 ASP B CA 1
ATOM 958 C C . ASP B 1 14 ? -16.969 -3.75 -14.031 1 97.81 14 ASP B C 1
ATOM 960 O O . ASP B 1 14 ? -17.078 -4.969 -14.156 1 97.81 14 ASP B O 1
ATOM 964 N N . ALA B 1 15 ? -16.25 -3.217 -13.055 1 98.38 15 ALA B N 1
ATOM 965 C CA . ALA B 1 15 ? -15.508 -4.059 -12.125 1 98.38 15 ALA B CA 1
ATOM 966 C C . ALA B 1 15 ? -16.438 -4.652 -11.062 1 98.38 15 ALA B C 1
ATOM 968 O O . ALA B 1 15 ? -17.328 -3.973 -10.562 1 98.38 15 ALA B O 1
ATOM 969 N N . ARG B 1 16 ? -16.281 -5.871 -10.781 1 98.31 16 ARG B N 1
ATOM 970 C CA . ARG B 1 16 ? -16.953 -6.598 -9.711 1 98.31 16 ARG B CA 1
ATOM 971 C C . ARG B 1 16 ? -15.961 -7.199 -8.727 1 98.31 16 ARG B C 1
ATOM 973 O O . ARG B 1 16 ? -15.102 -7.992 -9.125 1 98.31 16 ARG B O 1
ATOM 980 N N . TYR B 1 17 ? -16.141 -6.777 -7.469 1 98.81 17 TYR B N 1
ATOM 981 C CA . TYR B 1 17 ? -15.234 -7.266 -6.43 1 98.81 17 TYR B CA 1
ATOM 982 C C . TYR B 1 17 ? -16.016 -7.848 -5.258 1 98.81 17 TYR B C 1
ATOM 984 O O . TYR B 1 17 ? -17.031 -7.289 -4.844 1 98.81 17 TYR B O 1
ATOM 992 N N . ASP B 1 18 ? -15.617 -8.883 -4.758 1 98.88 18 ASP B N 1
ATOM 993 C CA . ASP B 1 18 ? -16.062 -9.406 -3.471 1 98.88 18 ASP B CA 1
ATOM 994 C C . ASP B 1 18 ? -14.969 -9.25 -2.408 1 98.88 18 ASP B C 1
ATOM 996 O O . ASP B 1 18 ? -14.211 -10.18 -2.146 1 98.88 18 ASP B O 1
ATOM 1000 N N . LEU B 1 19 ? -14.961 -8.133 -1.755 1 98.81 19 LEU B N 1
ATOM 1001 C CA . LEU B 1 19 ? -13.906 -7.758 -0.819 1 98.81 19 LEU B CA 1
ATOM 1002 C C . LEU B 1 19 ? -13.883 -8.703 0.378 1 98.81 19 LEU B C 1
ATOM 1004 O O . LEU B 1 19 ? -12.805 -9.047 0.88 1 98.81 19 LEU B O 1
ATOM 1008 N N . ALA B 1 20 ? -15.055 -9.031 0.873 1 98.69 20 ALA B N 1
ATOM 1009 C CA . ALA B 1 20 ? -15.109 -9.953 2 1 98.69 20 ALA B CA 1
ATOM 1010 C C . ALA B 1 20 ? -14.438 -11.281 1.654 1 98.69 20 ALA B C 1
ATOM 1012 O O . ALA B 1 20 ? -13.664 -11.82 2.447 1 98.69 20 ALA B O 1
ATOM 1013 N N . TYR B 1 21 ? -14.727 -11.844 0.454 1 98.88 21 TYR B N 1
ATOM 1014 C CA . TYR B 1 21 ? -14.078 -13.078 0.011 1 98.88 21 TYR B CA 1
ATOM 1015 C C . TYR B 1 21 ? -12.57 -12.891 -0.113 1 98.88 21 TYR B C 1
ATOM 1017 O O . TYR B 1 21 ? -11.797 -13.75 0.307 1 98.88 21 TYR B O 1
ATOM 1025 N N . TYR B 1 22 ? -12.195 -11.766 -0.727 1 98.94 22 TYR B N 1
ATOM 1026 C CA . TYR B 1 22 ? -10.773 -11.484 -0.892 1 98.94 22 TYR B CA 1
ATOM 1027 C C . TYR B 1 22 ? -10.055 -11.492 0.452 1 98.94 22 TYR B C 1
ATOM 1029 O O . TYR B 1 22 ? -9.07 -12.211 0.628 1 98.94 22 TYR B O 1
ATOM 1037 N N . ALA B 1 23 ? -10.539 -10.781 1.437 1 98.75 23 ALA B N 1
ATOM 1038 C CA . ALA B 1 23 ? -9.867 -10.555 2.715 1 98.75 23 ALA B CA 1
ATOM 1039 C C . ALA B 1 23 ? -9.898 -11.812 3.58 1 98.75 23 ALA B C 1
ATOM 1041 O O . ALA B 1 23 ? -8.914 -12.125 4.262 1 98.75 23 ALA B O 1
ATOM 1042 N N . ASN B 1 24 ? -11.016 -12.516 3.518 1 98.5 24 ASN B N 1
ATOM 1043 C CA . ASN B 1 24 ? -11.203 -13.578 4.5 1 98.5 24 ASN B CA 1
ATOM 1044 C C . ASN B 1 24 ? -10.836 -14.945 3.922 1 98.5 24 ASN B C 1
ATOM 1046 O O . ASN B 1 24 ? -10.617 -15.898 4.668 1 98.5 24 ASN B O 1
ATOM 1050 N N . THR B 1 25 ? -10.789 -15.102 2.578 1 98.69 25 THR B N 1
ATOM 1051 C CA . THR B 1 25 ? -10.539 -16.406 1.963 1 98.69 25 THR B CA 1
ATOM 1052 C C . THR B 1 25 ? -9.297 -16.359 1.079 1 98.69 25 THR B C 1
ATOM 1054 O O . THR B 1 25 ? -8.344 -17.109 1.299 1 98.69 25 THR B O 1
ATOM 1057 N N . HIS B 1 26 ? -9.258 -15.453 0.075 1 98.69 26 HIS B N 1
ATOM 1058 C CA . HIS B 1 26 ? -8.164 -15.43 -0.895 1 98.69 26 HIS B CA 1
ATOM 1059 C C . HIS B 1 26 ? -6.832 -15.141 -0.217 1 98.69 26 HIS B C 1
ATOM 1061 O O . HIS B 1 26 ? -5.836 -15.812 -0.487 1 98.69 26 HIS B O 1
ATOM 1067 N N . MET B 1 27 ? -6.84 -14.133 0.692 1 98.44 27 MET B N 1
ATOM 1068 C CA . MET B 1 27 ? -5.578 -13.773 1.336 1 98.44 27 MET B CA 1
ATOM 1069 C C . MET B 1 27 ? -5.113 -14.883 2.279 1 98.44 27 MET B C 1
ATOM 1071 O O . MET B 1 27 ? -3.912 -15.117 2.422 1 98.44 27 MET B O 1
ATOM 1075 N N . SER B 1 28 ? -6.043 -15.562 2.926 1 97.88 28 SER B N 1
ATOM 1076 C CA . SER B 1 28 ? -5.68 -16.719 3.742 1 97.88 28 SER B CA 1
ATOM 1077 C C . SER B 1 28 ? -5.105 -17.844 2.885 1 97.88 28 SER B C 1
ATOM 1079 O O . SER B 1 28 ? -4.141 -18.5 3.283 1 97.88 28 SER B O 1
ATOM 1081 N N . LEU B 1 29 ? -5.672 -18.109 1.759 1 98.06 29 LEU B N 1
ATOM 1082 C CA . LEU B 1 29 ? -5.152 -19.078 0.803 1 98.06 29 LEU B CA 1
ATOM 1083 C C . LEU B 1 29 ? -3.73 -18.719 0.383 1 98.06 29 LEU B C 1
ATOM 1085 O O . LEU B 1 29 ? -2.838 -19.562 0.405 1 98.06 29 LEU B O 1
ATOM 1089 N N . ALA B 1 30 ? -3.484 -17.422 -0.018 1 97.5 30 ALA B N 1
ATOM 1090 C CA . ALA B 1 30 ? -2.16 -16.969 -0.429 1 97.5 30 ALA B CA 1
ATOM 1091 C C . ALA B 1 30 ? -1.137 -17.172 0.684 1 97.5 30 ALA B C 1
ATOM 1093 O O . ALA B 1 30 ? -0.031 -17.656 0.438 1 97.5 30 ALA B O 1
ATOM 1094 N N . GLN B 1 31 ? -1.534 -16.797 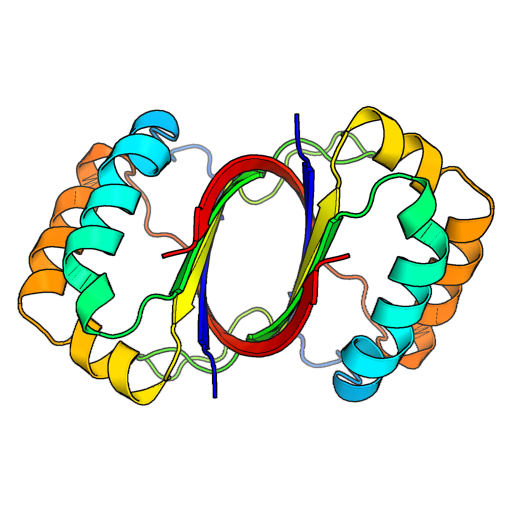1.894 1 97 31 GLN B N 1
ATOM 1095 C CA . GLN B 1 31 ? -0.654 -16.984 3.041 1 97 31 GLN B CA 1
ATOM 1096 C C . GLN B 1 31 ? -0.298 -18.469 3.217 1 97 31 GLN B C 1
ATOM 1098 O O . GLN B 1 31 ? 0.874 -18.812 3.377 1 97 31 GLN B O 1
ATOM 1103 N N . GLN B 1 32 ? -1.269 -19.328 3.199 1 96.25 32 GLN B N 1
ATOM 1104 C CA . GLN B 1 32 ? -1.053 -20.75 3.385 1 96.25 32 GLN B CA 1
ATOM 1105 C C . GLN B 1 32 ? -0.075 -21.297 2.35 1 96.25 32 GLN B C 1
ATOM 1107 O O . GLN B 1 32 ? 0.8 -22.109 2.678 1 96.25 32 GLN B O 1
ATOM 1112 N N . GLU B 1 33 ? -0.186 -20.875 1.163 1 95.81 33 GLU B N 1
ATOM 1113 C CA . GLU B 1 33 ? 0.621 -21.406 0.066 1 95.81 33 GLU B CA 1
ATOM 1114 C C . GLU B 1 33 ? 2.025 -20.812 0.08 1 95.81 33 GLU B C 1
ATOM 1116 O O . GLU B 1 33 ? 2.994 -21.484 -0.28 1 95.81 33 GLU B O 1
ATOM 1121 N N . TRP B 1 34 ? 2.168 -19.562 0.586 1 96 34 TRP B N 1
ATOM 1122 C CA . TRP B 1 34 ? 3.42 -18.859 0.311 1 96 34 TRP B CA 1
ATOM 1123 C C . TRP B 1 34 ? 4.18 -18.578 1.602 1 96 34 TRP B C 1
ATOM 1125 O O . TRP B 1 34 ? 5.312 -18.094 1.567 1 96 34 TRP B O 1
ATOM 1135 N N . GLN B 1 35 ? 3.645 -18.828 2.738 1 95.81 35 GLN B N 1
ATOM 1136 C CA . GLN B 1 35 ? 4.34 -18.562 3.992 1 95.81 35 GLN B CA 1
ATOM 1137 C C . GLN B 1 35 ? 5.684 -19.297 4.039 1 95.81 35 GLN B C 1
ATOM 1139 O O . GLN B 1 35 ? 6.656 -18.766 4.59 1 95.81 35 GLN B O 1
ATOM 1144 N N . LYS B 1 36 ? 5.785 -20.453 3.508 1 95.25 36 LYS B N 1
ATOM 1145 C CA . LYS B 1 36 ? 7.02 -21.234 3.506 1 95.25 36 LYS B CA 1
ATOM 1146 C C . LYS B 1 36 ? 8.109 -20.531 2.707 1 95.25 36 LYS B C 1
ATOM 1148 O O . LYS B 1 36 ? 9.289 -20.875 2.826 1 95.25 36 LYS B O 1
ATOM 1153 N N . TYR B 1 37 ? 7.738 -19.625 1.872 1 95.25 37 TYR B N 1
ATOM 1154 C CA . TYR B 1 37 ? 8.703 -18.875 1.079 1 95.25 37 TYR B CA 1
ATOM 1155 C C . TYR B 1 37 ? 9.031 -17.547 1.741 1 95.25 37 TYR B C 1
ATOM 1157 O O . TYR B 1 37 ? 9.688 -16.688 1.14 1 95.25 37 TYR B O 1
ATOM 1165 N N . GLY B 1 38 ? 8.461 -17.312 2.926 1 96.19 38 GLY B N 1
ATOM 1166 C CA . GLY B 1 38 ? 8.953 -16.172 3.691 1 96.19 38 GLY B CA 1
ATOM 1167 C C . GLY B 1 38 ? 7.969 -15.031 3.773 1 96.19 38 GLY B C 1
ATOM 1168 O O . GLY B 1 38 ? 8.359 -13.883 3.988 1 96.19 38 GLY B O 1
ATOM 1169 N N . VAL B 1 39 ? 6.699 -15.234 3.508 1 97.25 39 VAL B N 1
ATOM 1170 C CA . VAL B 1 39 ? 5.703 -14.203 3.791 1 97.25 39 VAL B CA 1
ATOM 1171 C C . VAL B 1 39 ? 5.73 -13.859 5.277 1 97.25 39 VAL B C 1
ATOM 1173 O O . VAL B 1 39 ? 5.664 -14.75 6.133 1 97.25 39 VAL B O 1
ATOM 1176 N N . THR B 1 40 ? 5.812 -12.547 5.562 1 97.38 40 THR B N 1
ATOM 1177 C CA . THR B 1 40 ? 5.91 -12.125 6.957 1 97.38 40 THR B CA 1
ATOM 1178 C C . THR B 1 40 ? 4.648 -11.383 7.387 1 97.38 40 THR B C 1
ATOM 1180 O O . THR B 1 40 ? 4.453 -11.125 8.578 1 97.38 40 THR B O 1
ATOM 1183 N N . GLY B 1 41 ? 3.73 -11.023 6.461 1 97.5 41 GLY B N 1
ATOM 1184 C CA . GLY B 1 41 ? 2.477 -10.367 6.789 1 97.5 41 GLY B CA 1
ATOM 1185 C C . GLY B 1 41 ? 1.754 -9.812 5.574 1 97.5 41 GLY B C 1
ATOM 1186 O O . GLY B 1 41 ? 2.301 -9.812 4.473 1 97.5 41 GLY B O 1
ATOM 1187 N N . TRP B 1 42 ? 0.506 -9.43 5.824 1 98.5 42 TRP B N 1
ATOM 1188 C CA . TRP B 1 42 ? -0.293 -8.836 4.758 1 98.5 42 TRP B CA 1
ATOM 1189 C C . TRP B 1 42 ? -1.422 -7.988 5.332 1 98.5 42 TRP B C 1
ATOM 1191 O O . TRP B 1 42 ? -1.733 -8.086 6.523 1 98.5 42 TRP B O 1
ATOM 1201 N N . SER B 1 43 ? -1.923 -7.086 4.52 1 98.75 43 SER B N 1
ATOM 1202 C CA . SER B 1 43 ? -3.041 -6.227 4.898 1 98.75 43 SER B CA 1
ATOM 1203 C C . SER B 1 43 ? -3.975 -5.98 3.719 1 98.75 43 SER B C 1
ATOM 1205 O O . SER B 1 43 ? -3.576 -6.141 2.562 1 98.75 43 SER B O 1
ATOM 1207 N N . VAL B 1 44 ? -5.227 -5.68 3.984 1 98.88 44 VAL B N 1
ATOM 1208 C CA . VAL B 1 44 ? -6.262 -5.273 3.035 1 98.88 44 VAL B CA 1
ATOM 1209 C C . VAL B 1 44 ? -6.883 -3.953 3.48 1 98.88 44 VAL B C 1
ATOM 1211 O O . VAL B 1 44 ? -7.305 -3.814 4.633 1 98.88 44 VAL B O 1
ATOM 1214 N N . VAL B 1 45 ? -6.887 -3.035 2.574 1 98.88 45 VAL B N 1
ATOM 1215 C CA . VAL B 1 45 ? -7.426 -1.706 2.842 1 98.88 45 VAL B CA 1
ATOM 1216 C C . VAL B 1 45 ? -8.539 -1.392 1.848 1 98.88 45 VAL B C 1
ATOM 1218 O O . VAL B 1 45 ? -8.352 -1.505 0.635 1 98.88 45 VAL B O 1
ATOM 1221 N N . LYS B 1 46 ? -9.742 -1.052 2.375 1 98.81 46 LYS B N 1
ATOM 1222 C CA . LYS B 1 46 ? -10.844 -0.56 1.549 1 98.81 46 LYS B CA 1
ATOM 1223 C C . LYS B 1 46 ? -10.797 0.96 1.42 1 98.81 46 LYS B C 1
ATOM 1225 O O . LYS B 1 46 ? -10.914 1.676 2.416 1 98.81 46 LYS B O 1
ATOM 1230 N N . TYR B 1 47 ? -10.688 1.427 0.124 1 98.69 47 TYR B N 1
ATOM 1231 C CA . TYR B 1 47 ? -10.578 2.865 -0.086 1 98.69 47 TYR B CA 1
ATOM 1232 C C . TYR B 1 47 ? -11.961 3.502 -0.227 1 98.69 47 TYR B C 1
ATOM 1234 O O . TYR B 1 47 ? -12.883 2.877 -0.747 1 98.69 47 TYR B O 1
ATOM 1242 N N . GLY B 1 48 ? -12.102 4.672 0.319 1 97.06 48 GLY B N 1
ATOM 1243 C CA . GLY B 1 48 ? -13.281 5.508 0.171 1 97.06 48 GLY B CA 1
ATOM 1244 C C . GLY B 1 48 ? -12.961 6.93 -0.242 1 97.06 48 GLY B C 1
ATOM 1245 O O . GLY B 1 48 ? -11.805 7.246 -0.548 1 97.06 48 GLY B O 1
ATOM 1246 N N . PRO B 1 49 ? -14.023 7.75 -0.435 1 94.75 49 PRO B N 1
ATOM 1247 C CA . PRO B 1 49 ? -13.781 9.141 -0.818 1 94.75 49 PRO B CA 1
ATOM 1248 C C . PRO B 1 49 ? -12.828 9.859 0.134 1 94.75 49 PRO B C 1
ATOM 1250 O O . PRO B 1 49 ? -12.852 9.609 1.342 1 94.75 49 PRO B O 1
ATOM 1253 N N . GLY B 1 50 ? -11.945 10.719 -0.464 1 88.25 50 GLY B N 1
ATOM 1254 C CA . GLY B 1 50 ? -11.102 11.578 0.347 1 88.25 50 GLY B CA 1
ATOM 1255 C C . GLY B 1 50 ? -11.836 12.773 0.916 1 88.25 50 GLY B C 1
ATOM 1256 O O . GLY B 1 50 ? -13.07 12.836 0.871 1 88.25 50 GLY B O 1
ATOM 1257 N N . PRO B 1 51 ? -11.031 13.664 1.493 1 84.5 51 PRO B N 1
ATOM 1258 C CA . PRO B 1 51 ? -11.633 14.859 2.094 1 84.5 51 PRO B CA 1
ATOM 1259 C C . PRO B 1 51 ? -12.438 15.68 1.092 1 84.5 51 PRO B C 1
ATOM 1261 O O . PRO B 1 51 ? -13.367 16.391 1.478 1 84.5 51 PRO B O 1
ATOM 1264 N N . ASP B 1 52 ? -12.141 15.539 -0.194 1 88.06 52 ASP B N 1
ATOM 1265 C CA . ASP B 1 52 ? -12.812 16.312 -1.227 1 88.06 52 ASP B CA 1
ATOM 1266 C C . ASP B 1 52 ? -14.086 15.617 -1.697 1 88.06 52 ASP B C 1
ATOM 1268 O O . ASP B 1 52 ? -14.836 16.172 -2.51 1 88.06 52 ASP B O 1
ATOM 1272 N N . GLY B 1 53 ? -14.289 14.5 -1.26 1 92.75 53 GLY B N 1
ATOM 1273 C CA . GLY B 1 53 ? -15.5 13.766 -1.581 1 92.75 53 GLY B CA 1
ATOM 1274 C C . GLY B 1 53 ? -15.406 13.008 -2.889 1 92.75 53 GLY B C 1
ATOM 1275 O O . GLY B 1 53 ? -16.328 12.258 -3.242 1 92.75 53 GLY B O 1
ATOM 1276 N N . ALA B 1 54 ? -14.305 13.141 -3.553 1 93.25 54 ALA B N 1
ATOM 1277 C CA . ALA B 1 54 ? -14.148 12.469 -4.84 1 93.25 54 ALA B CA 1
ATOM 1278 C C . ALA B 1 54 ? -13.969 10.961 -4.656 1 93.25 54 ALA B C 1
ATOM 1280 O O . ALA B 1 54 ? -13.328 10.523 -3.699 1 93.25 54 ALA B O 1
ATOM 1281 N N . GLU B 1 55 ? -14.531 10.195 -5.645 1 95.62 55 GLU B N 1
ATOM 1282 C CA . GLU B 1 55 ? -14.32 8.75 -5.609 1 95.62 55 GLU B CA 1
ATOM 1283 C C . GLU B 1 55 ? -12.852 8.398 -5.84 1 95.62 55 GLU B C 1
ATOM 1285 O O . GLU B 1 55 ? -12.188 9.008 -6.684 1 95.62 55 GLU B O 1
ATOM 1290 N N . PRO B 1 56 ? -12.398 7.422 -5.156 1 97.62 56 PRO B N 1
ATOM 1291 C CA . PRO B 1 56 ? -11.008 7.016 -5.359 1 97.62 56 PRO B CA 1
ATOM 1292 C C . PRO B 1 56 ? -10.797 6.25 -6.664 1 97.62 56 PRO B C 1
ATOM 1294 O O . PRO B 1 56 ? -11.688 5.512 -7.098 1 97.62 56 PRO B O 1
ATOM 1297 N N . PRO B 1 57 ? -9.648 6.363 -7.266 1 98.19 57 PRO B N 1
ATOM 1298 C CA . PRO B 1 57 ? -9.359 5.617 -8.492 1 98.19 57 PRO B CA 1
ATOM 1299 C C . PRO B 1 57 ? -9.195 4.121 -8.25 1 98.19 57 PRO B C 1
ATOM 1301 O O . PRO B 1 57 ? -9.203 3.332 -9.195 1 98.19 57 PRO B O 1
ATOM 1304 N N . PHE B 1 58 ? -9.023 3.688 -7.07 1 98.81 58 PHE B N 1
ATOM 1305 C CA . PHE B 1 58 ? -8.969 2.295 -6.645 1 98.81 58 PHE B CA 1
ATOM 1306 C C . PHE B 1 58 ? -10 2.02 -5.559 1 98.81 58 PHE B C 1
ATOM 1308 O O . PHE B 1 58 ? -10.219 2.852 -4.672 1 98.81 58 PHE B O 1
ATOM 1315 N N . VAL B 1 59 ? -10.578 0.883 -5.574 1 98.5 59 VAL B N 1
ATOM 1316 C CA . VAL B 1 59 ? -11.641 0.568 -4.621 1 98.5 59 VAL B CA 1
ATOM 1317 C C . VAL B 1 59 ? -11.039 -0.05 -3.361 1 98.5 59 VAL B C 1
ATOM 1319 O O . VAL B 1 59 ? -11.555 0.144 -2.258 1 98.5 59 VAL B O 1
ATOM 1322 N N . PHE B 1 60 ? -10.023 -0.876 -3.525 1 98.88 60 PHE B N 1
ATOM 1323 C CA . PHE B 1 60 ? -9.273 -1.411 -2.393 1 98.88 60 PHE B CA 1
ATOM 1324 C C . PHE B 1 60 ? -7.859 -1.793 -2.811 1 98.88 60 PHE B C 1
ATOM 1326 O O . PHE B 1 60 ? -7.535 -1.787 -4 1 98.88 60 PHE B O 1
ATOM 1333 N N . GLY B 1 61 ? -7.023 -1.976 -1.866 1 98.88 61 GLY B N 1
ATOM 1334 C CA . GLY B 1 61 ? -5.652 -2.432 -2.053 1 98.88 61 GLY B CA 1
ATOM 1335 C C . GLY B 1 61 ? -5.215 -3.447 -1.016 1 98.88 61 GLY B C 1
ATOM 1336 O O . GLY B 1 61 ? -5.867 -3.604 0.02 1 98.88 61 GLY B O 1
ATOM 1337 N N . SER B 1 62 ? -4.168 -4.078 -1.343 1 98.88 62 SER B N 1
ATOM 1338 C CA . SER B 1 62 ? -3.564 -5.074 -0.462 1 98.88 62 SER B CA 1
ATOM 1339 C C . SER B 1 62 ? -2.047 -5.09 -0.601 1 98.88 62 SER B C 1
ATOM 1341 O O . SER B 1 62 ? -1.515 -4.871 -1.692 1 98.88 62 SER B O 1
ATOM 1343 N N . THR B 1 63 ? -1.394 -5.328 0.479 1 98.81 63 THR B N 1
ATOM 1344 C CA . THR B 1 63 ? 0.06 -5.453 0.49 1 98.81 63 THR B CA 1
ATOM 1345 C C . THR B 1 63 ? 0.485 -6.754 1.168 1 98.81 63 THR B C 1
ATOM 1347 O O . THR B 1 63 ? -0.011 -7.09 2.246 1 98.81 63 THR B O 1
ATOM 1350 N N . VAL B 1 64 ? 1.324 -7.5 0.518 1 98.31 64 VAL B N 1
ATOM 1351 C CA . VAL B 1 64 ? 1.961 -8.688 1.087 1 98.31 64 VAL B CA 1
ATOM 1352 C C . VAL B 1 64 ? 3.459 -8.438 1.254 1 98.31 64 VAL B C 1
ATOM 1354 O O . VAL B 1 64 ? 4.129 -7.996 0.317 1 98.31 64 VAL B O 1
ATOM 1357 N N . THR B 1 65 ? 4 -8.727 2.41 1 98.06 65 THR B N 1
ATOM 1358 C CA . THR B 1 65 ? 5.414 -8.5 2.691 1 98.06 65 THR B CA 1
ATOM 1359 C C . THR B 1 65 ? 6.16 -9.828 2.809 1 98.06 65 THR B C 1
ATOM 1361 O O . THR B 1 65 ? 5.648 -10.781 3.398 1 98.06 65 THR B O 1
ATOM 1364 N N . TRP B 1 66 ? 7.32 -9.859 2.229 1 97.38 66 TRP B N 1
ATOM 1365 C CA . TRP B 1 66 ? 8.219 -11.008 2.197 1 97.38 66 TRP B CA 1
ATOM 1366 C C . TRP B 1 66 ? 9.57 -10.664 2.822 1 97.38 66 TRP B C 1
ATOM 1368 O O . TRP B 1 66 ? 10.109 -9.578 2.59 1 97.38 66 TRP B O 1
ATOM 1378 N N . ALA B 1 67 ? 10.133 -11.648 3.52 1 95.88 67 ALA B N 1
ATOM 1379 C CA . ALA B 1 67 ? 11.398 -11.438 4.215 1 95.88 67 ALA B CA 1
ATOM 1380 C C . ALA B 1 67 ? 12.547 -11.273 3.223 1 95.88 67 ALA B C 1
ATOM 1382 O O . ALA B 1 67 ? 13.461 -10.477 3.445 1 95.88 67 ALA B O 1
ATOM 1383 N N . GLU B 1 68 ? 12.516 -12.039 2.119 1 93.44 68 GLU B N 1
ATOM 1384 C CA . GLU B 1 68 ? 13.609 -12.062 1.146 1 93.44 68 GLU B CA 1
ATOM 1385 C C . GLU B 1 68 ? 13.07 -12.008 -0.282 1 93.44 68 GLU B C 1
ATOM 1387 O O . GLU B 1 68 ? 12.234 -12.828 -0.666 1 93.44 68 GLU B O 1
ATOM 1392 N N . GLY B 1 69 ? 13.656 -11.125 -1.114 1 90.62 69 GLY B N 1
ATOM 1393 C CA . GLY B 1 69 ? 13.211 -10.914 -2.482 1 90.62 69 GLY B CA 1
ATOM 1394 C C . GLY B 1 69 ? 13.406 -12.133 -3.369 1 90.62 69 GLY B C 1
ATOM 1395 O O . GLY B 1 69 ? 12.57 -12.414 -4.234 1 90.62 69 GLY B O 1
ATOM 1396 N N . SER B 1 70 ? 14.531 -12.883 -3.172 1 89.69 70 SER B N 1
ATOM 1397 C CA . SER B 1 70 ? 14.828 -14.047 -3.998 1 89.69 70 SER B CA 1
ATOM 1398 C C . SER B 1 70 ? 13.75 -15.109 -3.861 1 89.69 70 SER B C 1
ATOM 1400 O O . SER B 1 70 ? 13.5 -15.875 -4.797 1 89.69 70 SER B O 1
ATOM 1402 N N . GLN B 1 71 ? 13.016 -15.125 -2.754 1 91.31 71 GLN B N 1
ATOM 1403 C CA . GLN B 1 71 ? 12.016 -16.156 -2.488 1 91.31 71 GLN B CA 1
ATOM 1404 C C . GLN B 1 71 ? 10.703 -15.828 -3.188 1 91.31 71 GLN B C 1
ATOM 1406 O O . GLN B 1 71 ? 9.898 -16.734 -3.457 1 91.31 71 GLN B O 1
ATOM 1411 N N . VAL B 1 72 ? 10.477 -14.609 -3.557 1 91.62 72 VAL B N 1
ATOM 1412 C CA . VAL B 1 72 ? 9.258 -14.211 -4.246 1 91.62 72 VAL B CA 1
ATOM 1413 C C . VAL B 1 72 ? 9.211 -14.852 -5.629 1 91.62 72 VAL B C 1
ATOM 1415 O O . VAL B 1 72 ? 8.18 -15.414 -6.023 1 91.62 72 VAL B O 1
ATOM 1418 N N . GLN B 1 73 ? 10.305 -14.742 -6.348 1 88.12 73 GLN B N 1
ATOM 1419 C CA . GLN B 1 73 ? 10.359 -15.344 -7.676 1 88.12 73 GLN B CA 1
ATOM 1420 C C . GLN B 1 73 ? 10.109 -16.844 -7.605 1 88.12 73 GLN B C 1
ATOM 1422 O O . GLN B 1 73 ? 9.375 -17.406 -8.43 1 88.12 73 GLN B O 1
ATOM 1427 N N . THR B 1 74 ? 10.727 -17.516 -6.629 1 91.38 74 THR B N 1
ATOM 1428 C CA . THR B 1 74 ? 10.539 -18.953 -6.43 1 91.38 74 THR B CA 1
ATOM 1429 C C . THR B 1 74 ? 9.07 -19.266 -6.148 1 91.38 74 THR B C 1
ATOM 1431 O O . THR B 1 74 ? 8.516 -20.219 -6.711 1 91.38 74 THR B O 1
ATOM 1434 N N . ALA B 1 75 ? 8.477 -18.469 -5.328 1 92.44 75 ALA B N 1
ATOM 1435 C CA . ALA B 1 75 ? 7.074 -18.672 -4.965 1 92.44 75 ALA B CA 1
ATOM 1436 C C . ALA B 1 75 ? 6.168 -18.547 -6.188 1 92.44 75 ALA B C 1
ATOM 1438 O O . ALA B 1 75 ? 5.273 -19.375 -6.391 1 92.44 75 ALA B O 1
ATOM 1439 N N . PHE B 1 76 ? 6.371 -17.562 -7.031 1 91.38 76 PHE B N 1
ATOM 1440 C CA . PHE B 1 76 ? 5.504 -17.266 -8.164 1 91.38 76 PHE B CA 1
ATOM 1441 C C . PHE B 1 76 ? 5.738 -18.25 -9.297 1 91.38 76 PHE B C 1
ATOM 1443 O O . PHE B 1 76 ? 4.875 -18.438 -10.156 1 91.38 76 PHE B O 1
ATOM 1450 N N . ALA B 1 77 ? 6.879 -18.906 -9.281 1 88.38 77 ALA B N 1
ATOM 1451 C CA . ALA B 1 77 ? 7.203 -19.906 -10.305 1 88.38 77 ALA B CA 1
ATOM 1452 C C . ALA B 1 77 ? 6.754 -21.297 -9.875 1 88.38 77 ALA B C 1
ATOM 1454 O O . ALA B 1 77 ? 6.781 -22.234 -10.672 1 88.38 77 ALA B O 1
ATOM 1455 N N . GLY B 1 78 ? 6.402 -21.422 -8.641 1 89.69 78 GLY B N 1
ATOM 1456 C CA . GLY B 1 78 ? 6.043 -22.734 -8.102 1 89.69 78 GLY B CA 1
ATOM 1457 C C . GLY B 1 78 ? 4.613 -23.125 -8.414 1 89.69 78 GLY B C 1
ATOM 1458 O O . GLY B 1 78 ? 3.84 -22.328 -8.945 1 89.69 78 GLY B O 1
ATOM 1459 N N . PRO B 1 79 ? 4.273 -24.406 -8.094 1 90.06 79 PRO B N 1
ATOM 1460 C CA . PRO B 1 79 ? 2.947 -24.953 -8.383 1 90.06 79 PRO B CA 1
ATOM 1461 C C . PRO B 1 79 ? 1.837 -24.25 -7.602 1 90.06 79 PRO B C 1
ATOM 1463 O O . PRO B 1 79 ? 0.69 -24.203 -8.055 1 90.06 79 PRO B O 1
ATOM 1466 N N . GLU B 1 80 ? 2.197 -23.609 -6.477 1 90.56 80 GLU B N 1
ATOM 1467 C CA . GLU B 1 80 ? 1.203 -22.953 -5.625 1 90.56 80 GLU B CA 1
ATOM 1468 C C . GLU B 1 80 ? 0.616 -21.734 -6.309 1 90.56 80 GLU B C 1
ATOM 1470 O O . GLU B 1 80 ? -0.528 -21.359 -6.047 1 90.56 80 GLU B O 1
ATOM 1475 N N . ALA B 1 81 ? 1.395 -21.109 -7.172 1 91.44 81 ALA B N 1
ATOM 1476 C CA . ALA B 1 81 ? 0.965 -19.891 -7.84 1 91.44 81 ALA B CA 1
ATOM 1477 C C . ALA B 1 81 ? -0.284 -20.125 -8.68 1 91.44 81 ALA B C 1
ATOM 1479 O O . ALA B 1 81 ? -1.208 -19.312 -8.68 1 91.44 81 ALA B O 1
ATOM 1480 N N . ALA B 1 82 ? -0.264 -21.25 -9.367 1 93.38 82 ALA B N 1
ATOM 1481 C CA . ALA B 1 82 ? -1.417 -21.578 -10.195 1 93.38 82 ALA B CA 1
ATOM 1482 C C . ALA B 1 82 ? -2.695 -21.641 -9.367 1 93.38 82 ALA B C 1
ATOM 1484 O O . ALA B 1 82 ? -3.746 -21.156 -9.797 1 93.38 82 ALA B O 1
ATOM 1485 N N . ARG B 1 83 ? -2.609 -22.234 -8.164 1 94.75 83 ARG B N 1
ATOM 1486 C CA . ARG B 1 83 ? -3.766 -22.359 -7.289 1 94.75 83 ARG B CA 1
ATOM 1487 C C . ARG B 1 83 ? -4.254 -20.984 -6.824 1 94.75 83 ARG B C 1
ATOM 1489 O O . ARG B 1 83 ? -5.453 -20.719 -6.828 1 94.75 83 ARG B O 1
ATOM 1496 N N . VAL B 1 84 ? -3.35 -20.156 -6.438 1 96.69 84 VAL B N 1
ATOM 1497 C CA . VAL B 1 84 ? -3.684 -18.828 -5.945 1 96.69 84 VAL B CA 1
ATOM 1498 C C . VAL B 1 84 ? -4.312 -18 -7.07 1 96.69 84 VAL B C 1
ATOM 1500 O O . VAL B 1 84 ? -5.344 -17.344 -6.871 1 96.69 84 VAL B O 1
ATOM 1503 N N . PHE B 1 85 ? -3.76 -18.031 -8.25 1 95.56 85 PHE B N 1
ATOM 1504 C CA . PHE B 1 85 ? -4.242 -17.219 -9.367 1 95.56 85 PHE B CA 1
ATOM 1505 C C . PHE B 1 85 ? -5.566 -17.766 -9.891 1 95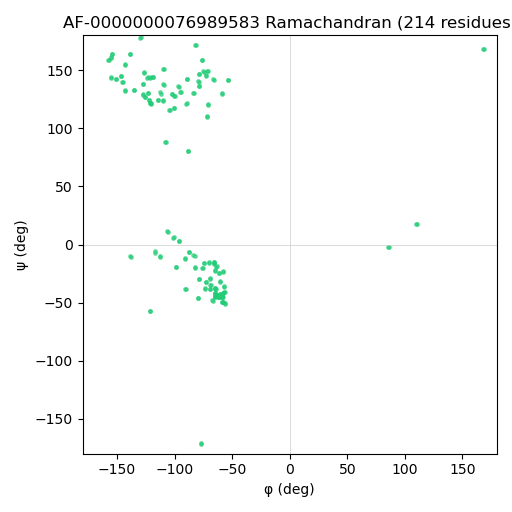.56 85 PHE B C 1
ATOM 1507 O O . PHE B 1 85 ? -6.418 -17 -10.344 1 95.56 85 PHE B O 1
ATOM 1514 N N . ALA B 1 86 ? -5.816 -19.094 -9.836 1 96.69 86 ALA B N 1
ATOM 1515 C CA . ALA B 1 86 ? -7.07 -19.703 -10.281 1 96.69 86 ALA B CA 1
ATOM 1516 C C . ALA B 1 86 ? -8.234 -19.266 -9.391 1 96.69 86 ALA B C 1
ATOM 1518 O O . ALA B 1 86 ? -9.398 -19.453 -9.75 1 96.69 86 ALA B O 1
ATOM 1519 N N . ASP B 1 87 ? -7.93 -18.75 -8.25 1 98.19 87 ASP B N 1
ATOM 1520 C CA . ASP B 1 87 ? -8.938 -18.328 -7.277 1 98.19 87 ASP B CA 1
ATOM 1521 C C . ASP B 1 87 ? -9.484 -16.938 -7.609 1 98.19 87 ASP B C 1
ATOM 1523 O O . ASP B 1 87 ? -10.492 -16.516 -7.051 1 98.19 87 ASP B O 1
ATOM 1527 N N . VAL B 1 88 ? -8.906 -16.156 -8.578 1 98.19 88 VAL B N 1
ATOM 1528 C CA . VAL B 1 88 ? -9.156 -14.742 -8.844 1 98.19 88 VAL B CA 1
ATOM 1529 C C . VAL B 1 88 ? -10.602 -14.562 -9.312 1 98.19 88 VAL B C 1
ATOM 1531 O O . VAL B 1 88 ? -11.305 -13.664 -8.836 1 98.19 88 VAL B O 1
ATOM 1534 N N . PRO B 1 89 ? -11.203 -15.477 -10.133 1 98.44 89 PRO B N 1
ATOM 1535 C CA . PRO B 1 89 ? -12.578 -15.258 -10.602 1 98.44 89 PRO B CA 1
ATOM 1536 C C . PRO B 1 89 ? -13.594 -15.312 -9.461 1 98.44 89 PRO B C 1
ATOM 1538 O O . PRO B 1 89 ? -14.734 -14.867 -9.633 1 98.44 89 PRO B O 1
ATOM 1541 N N . ASN B 1 90 ? -13.203 -15.836 -8.305 1 98.69 90 ASN B N 1
ATOM 1542 C CA . ASN B 1 90 ? -14.125 -15.922 -7.18 1 98.69 90 ASN B CA 1
ATOM 1543 C C . ASN B 1 90 ? -14.352 -14.555 -6.535 1 98.69 90 ASN B C 1
ATOM 1545 O O . ASN B 1 90 ? -15.305 -14.375 -5.773 1 98.69 90 ASN B O 1
ATOM 1549 N N . PHE B 1 91 ? -13.516 -13.562 -6.805 1 98.81 91 PHE B N 1
ATOM 1550 C CA . PHE B 1 91 ? -13.711 -12.297 -6.113 1 98.81 91 PHE B CA 1
ATOM 1551 C C . PHE B 1 91 ? -13.531 -11.125 -7.066 1 98.81 91 PHE B C 1
ATOM 1553 O O . PHE B 1 91 ? -13.836 -9.977 -6.723 1 98.81 91 PHE B O 1
ATOM 1560 N N . SER B 1 92 ? -13.023 -11.336 -8.305 1 98.75 92 SER B N 1
ATOM 1561 C CA . SER B 1 92 ? -12.742 -10.211 -9.195 1 98.75 92 SER B CA 1
ATOM 1562 C C . SER B 1 92 ? -12.883 -10.609 -10.656 1 98.75 92 SER B C 1
ATOM 1564 O O . SER B 1 92 ? -12.453 -11.703 -11.055 1 98.75 92 SER B O 1
ATOM 1566 N N . ASN B 1 93 ? -13.398 -9.727 -11.477 1 98.69 93 ASN B N 1
ATOM 1567 C CA . ASN B 1 93 ? -13.375 -9.883 -12.93 1 98.69 93 ASN B CA 1
ATOM 1568 C C . ASN B 1 93 ? -12.273 -9.039 -13.562 1 98.69 93 ASN B C 1
ATOM 1570 O O . ASN B 1 93 ? -12.25 -8.852 -14.781 1 98.69 93 ASN B O 1
ATOM 1574 N N . LYS B 1 94 ? -11.414 -8.383 -12.781 1 98.19 94 LYS B N 1
ATOM 1575 C CA . LYS B 1 94 ? -10.32 -7.531 -13.234 1 98.19 94 LYS B CA 1
ATOM 1576 C C . LYS B 1 94 ? -9 -7.953 -12.602 1 98.19 94 LYS B C 1
ATOM 1578 O O . LYS B 1 94 ? -8.969 -8.406 -11.453 1 98.19 94 LYS B O 1
ATOM 1583 N N . GLU B 1 95 ? -7.949 -7.777 -13.328 1 96.38 95 GLU B N 1
ATOM 1584 C CA . GLU B 1 95 ? -6.621 -7.91 -12.742 1 96.38 95 GLU B CA 1
ATOM 1585 C C . GLU B 1 95 ? -6.238 -6.656 -11.953 1 96.38 95 GLU B C 1
ATOM 1587 O O . GLU B 1 95 ? -6.488 -5.539 -12.406 1 96.38 95 GLU B O 1
ATOM 1592 N N . PRO B 1 96 ? -5.609 -6.867 -10.828 1 97.88 96 PRO B N 1
ATOM 1593 C CA . PRO B 1 96 ? -5.113 -5.676 -10.133 1 97.88 96 PRO B CA 1
ATOM 1594 C C . PRO B 1 96 ? -3.855 -5.098 -10.773 1 97.88 96 PRO B C 1
ATOM 1596 O O . PRO B 1 96 ? -3.232 -5.746 -11.617 1 97.88 96 PRO B O 1
ATOM 1599 N N . LEU B 1 97 ? -3.625 -3.82 -10.484 1 97.75 97 LEU B N 1
ATOM 1600 C CA . LEU B 1 97 ? -2.289 -3.273 -10.703 1 97.75 97 LEU B CA 1
ATOM 1601 C C . LEU B 1 97 ? -1.301 -3.834 -9.688 1 97.75 97 LEU B C 1
ATOM 1603 O O . LEU B 1 97 ? -1.484 -3.664 -8.477 1 97.75 97 LEU B O 1
ATOM 1607 N N . PHE B 1 98 ? -0.266 -4.504 -10.164 1 97.38 98 PHE B N 1
ATOM 1608 C CA . PHE B 1 98 ? 0.775 -5.031 -9.289 1 97.38 98 PHE B CA 1
ATOM 1609 C C . PHE B 1 98 ? 1.942 -4.055 -9.188 1 97.38 98 PHE B C 1
ATOM 1611 O O . PHE B 1 98 ? 2.459 -3.59 -10.211 1 97.38 98 PHE B O 1
ATOM 1618 N N . LEU B 1 99 ? 2.359 -3.781 -7.992 1 98.19 99 LEU B N 1
ATOM 1619 C CA . LEU B 1 99 ? 3.57 -3.016 -7.707 1 98.19 99 LEU B CA 1
ATOM 1620 C C . LEU B 1 99 ? 4.547 -3.838 -6.875 1 98.19 99 LEU B C 1
ATOM 1622 O O . LEU B 1 99 ? 4.211 -4.293 -5.781 1 98.19 99 LEU B O 1
ATOM 1626 N N . TYR B 1 100 ? 5.695 -4.023 -7.414 1 97 100 TYR B N 1
ATOM 1627 C CA . TYR B 1 100 ? 6.762 -4.754 -6.742 1 97 100 TYR B CA 1
ATOM 1628 C C . TYR B 1 100 ? 7.801 -3.797 -6.168 1 97 100 TYR B C 1
ATOM 1630 O O . TYR B 1 100 ? 8.266 -2.891 -6.863 1 97 100 TYR B O 1
ATOM 1638 N N . GLY B 1 101 ? 8.078 -4.039 -4.875 1 97.75 101 GLY B N 1
ATOM 1639 C CA . GLY B 1 101 ? 9 -3.031 -4.367 1 97.75 101 GLY B CA 1
ATOM 1640 C C . GLY B 1 101 ? 9.812 -3.508 -3.182 1 97.75 101 GLY B C 1
ATOM 1641 O O . GLY B 1 101 ? 9.477 -4.52 -2.559 1 97.75 101 GLY B O 1
ATOM 1642 N N . GLU B 1 102 ? 10.922 -2.842 -2.881 1 97.75 102 GLU B N 1
ATOM 1643 C CA . GLU B 1 102 ? 11.734 -2.998 -1.681 1 97.75 102 GLU B CA 1
ATOM 1644 C C . GLU B 1 102 ? 11.18 -2.178 -0.522 1 97.75 102 GLU B C 1
ATOM 1646 O O . GLU B 1 102 ? 10.852 -1.001 -0.688 1 97.75 102 GLU B O 1
ATOM 1651 N N . VAL B 1 103 ? 11.031 -2.859 0.644 1 98.12 103 VAL B N 1
ATOM 1652 C CA . VAL B 1 103 ? 10.688 -2.096 1.839 1 98.12 103 VAL B CA 1
ATOM 1653 C C . VAL B 1 103 ? 11.898 -1.273 2.291 1 98.12 103 VAL B C 1
ATOM 1655 O O . VAL B 1 103 ? 12.883 -1.827 2.777 1 98.12 103 VAL B O 1
ATOM 1658 N N . VAL B 1 104 ? 11.758 0.027 2.127 1 98.38 104 VAL B N 1
ATOM 1659 C CA . VAL B 1 104 ? 12.852 0.948 2.418 1 98.38 104 VAL B CA 1
ATOM 1660 C C . VAL B 1 104 ? 12.93 1.205 3.922 1 98.38 104 VAL B C 1
ATOM 1662 O O . VAL B 1 104 ? 14.016 1.286 4.492 1 98.38 104 VAL B O 1
ATOM 1665 N N . ARG B 1 105 ? 11.812 1.449 4.457 1 98.25 105 ARG B N 1
ATOM 1666 C CA . ARG B 1 105 ? 11.695 1.708 5.887 1 98.25 105 ARG B CA 1
ATOM 1667 C C . ARG B 1 105 ? 10.297 1.373 6.391 1 98.25 105 ARG B C 1
ATOM 1669 O O . ARG B 1 105 ? 9.32 1.52 5.66 1 98.25 105 ARG B O 1
ATOM 1676 N N . ARG B 1 106 ? 10.234 0.854 7.578 1 97.69 106 ARG B N 1
ATOM 1677 C CA . ARG B 1 106 ? 8.984 0.564 8.273 1 97.69 106 ARG B CA 1
ATOM 1678 C C . ARG B 1 106 ? 9.125 0.793 9.773 1 97.69 106 ARG B C 1
ATOM 1680 O O . ARG B 1 106 ? 10.141 0.428 10.367 1 97.69 106 ARG B O 1
ATOM 1687 N N . GLU B 1 107 ? 8.086 1.359 10.359 1 97.44 107 GLU B N 1
ATOM 1688 C CA . GLU B 1 107 ? 8.086 1.607 11.797 1 97.44 107 GLU B CA 1
ATOM 1689 C C . GLU B 1 107 ? 6.703 1.377 12.406 1 97.44 107 GLU B C 1
ATOM 1691 O O . GLU B 1 107 ? 5.691 1.725 11.797 1 97.44 107 GLU B O 1
ATOM 1696 N N . GLY B 1 108 ? 6.699 0.642 13.477 1 94.5 108 GLY B N 1
ATOM 1697 C CA . GLY B 1 108 ? 5.559 0.607 14.375 1 94.5 108 GLY B CA 1
ATOM 1698 C C . GLY B 1 108 ? 5.703 1.546 15.562 1 94.5 108 GLY B C 1
ATOM 1699 O O . GLY B 1 108 ? 6.801 1.7 16.109 1 94.5 108 GLY B O 1
ATOM 1700 N N . VAL B 1 109 ? 4.621 2.295 15.898 1 88.06 109 VAL B N 1
ATOM 1701 C CA . VAL B 1 109 ? 4.797 3.258 16.984 1 88.06 109 VAL B CA 1
ATOM 1702 C C . VAL B 1 109 ? 3.766 2.996 18.078 1 88.06 109 VAL B C 1
ATOM 1704 O O . VAL B 1 109 ? 2.695 2.447 17.812 1 88.06 109 VAL B O 1
#

Radius of gyration: 17.11 Å; Cα contacts (8 Å, |Δi|>4): 426; chains: 2; bounding box: 34×48×37 Å

InterPro domains:
  IPR009799 EthD domain [TIGR02118] (5-105)
  IPR011008 Dimeric alpha-beta barrel [SSF54909] (1-104)

Organism: Colletotrichum orbiculare (strain 104-T / ATCC 96160 / CBS 514.97 / LARS 414 / MAFF 240422) (NCBI:txid1213857)

Solvent-accessible surface area (backbone atoms only — not comparable to full-atom values): 11412 Å² total; per-residue (Å²): 102,35,24,33,43,36,37,39,33,63,59,49,95,87,58,48,73,37,64,68,50,38,63,69,45,53,49,51,52,44,45,71,65,36,38,90,48,33,43,42,30,38,39,31,32,42,38,43,54,46,97,84,61,47,78,45,70,36,44,33,34,32,40,40,32,28,57,38,53,77,34,50,58,55,46,65,71,35,79,54,33,57,61,53,59,69,50,42,74,78,28,30,81,63,81,56,48,77,42,35,22,40,52,73,46,72,46,77,94,102,35,25,34,42,36,36,38,32,64,59,49,94,85,57,47,73,35,62,68,52,38,62,69,44,53,49,50,51,44,46,70,64,38,38,88,48,32,42,41,32,38,39,31,32,42,38,42,54,47,97,83,62,48,78,46,71,36,44,33,36,34,40,40,32,28,57,38,55,76,33,50,59,54,45,63,69,34,78,56,33,58,58,55,60,69,49,42,74,77,29,29,82,63,80,56,50,76,41,36,22,40,53,73,44,73,46,78,95

Secondary structure (DSSP, 8-state):
--EEEEEEEE--TT--B-HHHIIIIIHHHHHHHHGGGTEEEEEEEEEE--TT-PPPSEEEEEEEEES-HHHHHHHHHSHHHHHHHHTGGGTBSSPPEEEEEEEEEEEE-/--EEEEEEEE--TT--B-HHHIIIIIHHHHHHHHGGGTEEEEEEEEEE--TT-PPPSEEEEEEEEES-HHHHHHHHHSHHHHHHHHTGGGTBSSPPEEEEEEEEEEEE-

pLDDT: mean 96.23, std 3.34, range [84.0, 98.94]